Protein AF-A0A1G3VU12-F1 (afdb_monomer_lite)

Structure (mmCIF, N/CA/C/O backbone):
data_AF-A0A1G3VU12-F1
#
_entry.id   AF-A0A1G3VU12-F1
#
loop_
_atom_site.group_PDB
_atom_site.id
_atom_site.type_symbol
_atom_site.label_atom_id
_atom_site.label_alt_id
_atom_site.label_comp_id
_atom_site.label_asym_id
_atom_site.label_entity_id
_atom_site.label_seq_id
_atom_site.pdbx_PDB_ins_code
_atom_site.Cartn_x
_atom_site.Cartn_y
_atom_site.Cartn_z
_atom_site.occupancy
_atom_site.B_iso_or_equiv
_atom_site.auth_seq_id
_atom_site.auth_comp_id
_atom_site.auth_asym_id
_atom_site.auth_atom_id
_atom_site.pdbx_PDB_model_num
ATOM 1 N N . MET A 1 1 ? 16.608 9.296 -14.568 1.00 70.75 1 MET A N 1
ATOM 2 C CA . MET A 1 1 ? 17.482 10.291 -13.902 1.00 70.75 1 MET A CA 1
ATOM 3 C C . MET A 1 1 ? 18.873 9.698 -13.784 1.00 70.75 1 MET A C 1
ATOM 5 O O . MET A 1 1 ? 18.989 8.588 -13.280 1.00 70.75 1 MET A O 1
ATOM 9 N N . ASN A 1 2 ? 19.909 10.416 -14.211 1.00 80.44 2 ASN A N 1
ATOM 10 C CA . ASN A 1 2 ? 21.287 10.059 -13.892 1.00 80.44 2 ASN A CA 1
ATOM 11 C C . ASN A 1 2 ? 21.710 10.843 -12.641 1.00 80.44 2 ASN A C 1
ATOM 13 O O . ASN A 1 2 ? 21.986 12.039 -12.702 1.00 80.44 2 ASN A O 1
ATOM 17 N N . TYR A 1 3 ? 21.734 10.180 -11.481 1.00 82.00 3 TYR A N 1
ATOM 18 C CA . TYR A 1 3 ? 22.048 10.842 -10.209 1.00 82.00 3 TYR A CA 1
ATOM 19 C C . TYR A 1 3 ? 23.522 11.266 -10.088 1.00 82.00 3 TYR A C 1
ATOM 21 O O . TYR A 1 3 ? 23.843 12.104 -9.241 1.00 82.00 3 TYR A O 1
ATOM 29 N N . LYS A 1 4 ? 24.419 10.691 -10.904 1.00 85.31 4 LYS A N 1
ATOM 30 C CA . LYS A 1 4 ? 25.845 11.046 -10.927 1.00 85.31 4 LYS A CA 1
ATOM 31 C C . LYS A 1 4 ? 26.055 12.364 -11.668 1.00 85.31 4 LYS A C 1
ATOM 33 O O . LYS A 1 4 ? 26.744 13.241 -11.163 1.00 85.31 4 LYS A O 1
ATOM 38 N N . GLU A 1 5 ? 25.392 12.515 -12.810 1.00 87.69 5 GLU A N 1
ATOM 39 C CA . GLU A 1 5 ? 25.466 13.709 -13.667 1.00 87.69 5 GLU A CA 1
ATOM 40 C C . GLU A 1 5 ? 24.444 14.791 -13.297 1.00 87.69 5 GLU A C 1
ATOM 42 O O . GLU A 1 5 ? 24.525 15.910 -13.791 1.00 87.69 5 GLU A O 1
ATOM 47 N N . ARG A 1 6 ? 23.487 14.477 -12.412 1.00 82.69 6 ARG A N 1
ATOM 48 C CA . ARG A 1 6 ? 22.369 15.358 -12.021 1.00 82.69 6 ARG A CA 1
ATOM 49 C C . ARG A 1 6 ? 21.501 15.796 -13.207 1.00 82.69 6 ARG A C 1
ATOM 51 O O . ARG A 1 6 ? 20.940 16.887 -13.203 1.00 82.69 6 ARG A O 1
ATOM 58 N N . THR A 1 7 ? 21.353 14.918 -14.191 1.00 85.38 7 THR A N 1
ATOM 59 C CA . THR A 1 7 ? 20.536 15.128 -15.389 1.00 85.38 7 THR A CA 1
ATOM 60 C C . THR A 1 7 ? 19.274 14.264 -15.352 1.00 85.38 7 THR A C 1
ATOM 62 O O . THR A 1 7 ? 19.233 13.166 -14.775 1.00 85.38 7 THR A O 1
ATOM 65 N N . PHE A 1 8 ? 18.206 14.756 -15.973 1.00 82.06 8 PHE A N 1
ATOM 66 C CA . PHE A 1 8 ? 16.976 14.002 -16.192 1.00 82.06 8 PHE A CA 1
ATOM 67 C C . PHE A 1 8 ? 16.534 14.153 -17.649 1.00 82.06 8 PHE A C 1
ATOM 69 O O . PHE A 1 8 ? 16.820 15.161 -18.286 1.00 82.06 8 PHE A O 1
ATOM 76 N N . VAL A 1 9 ? 15.883 13.112 -18.165 1.00 79.50 9 VAL A N 1
ATOM 77 C CA . VAL A 1 9 ? 15.464 13.013 -19.574 1.00 79.50 9 VAL A CA 1
ATOM 78 C C . VAL A 1 9 ? 13.957 13.246 -19.720 1.00 79.50 9 VAL A C 1
ATOM 80 O O . VAL A 1 9 ? 13.499 13.712 -20.753 1.00 79.50 9 VAL A O 1
ATOM 83 N N . GLU A 1 10 ? 13.188 12.984 -18.662 1.00 81.75 10 GLU A N 1
ATOM 84 C CA . GLU A 1 10 ? 11.730 13.070 -18.656 1.00 81.75 10 GLU A CA 1
ATOM 85 C C . GLU A 1 10 ? 11.256 13.824 -17.405 1.00 81.75 10 GLU A C 1
ATOM 87 O O . GLU A 1 10 ? 11.804 13.637 -16.312 1.00 81.75 10 GLU A O 1
ATOM 92 N N . PHE A 1 11 ? 10.260 14.698 -17.573 1.00 81.44 11 PHE A N 1
ATOM 93 C CA . PHE A 1 11 ? 9.588 15.385 -16.470 1.00 81.44 11 PHE A CA 1
ATOM 94 C C . PHE A 1 11 ? 8.475 14.503 -15.886 1.00 81.44 11 PHE A C 1
ATOM 96 O O . PHE A 1 11 ? 7.806 13.775 -16.612 1.00 81.44 11 PHE A O 1
ATOM 103 N N . ASN A 1 12 ? 8.208 14.650 -14.584 1.00 84.69 12 ASN A N 1
ATOM 104 C CA . ASN A 1 12 ? 7.188 13.889 -13.846 1.00 84.69 12 ASN A CA 1
ATOM 105 C C . ASN A 1 12 ? 7.440 12.365 -13.843 1.00 84.69 12 ASN A C 1
ATOM 107 O O . ASN A 1 12 ? 8.581 11.908 -13.889 1.00 84.69 12 ASN A O 1
ATOM 111 N N . ILE A 1 13 ? 6.368 11.580 -13.689 1.00 88.19 13 ILE A N 1
ATOM 112 C CA . ILE A 1 13 ? 6.382 10.120 -13.802 1.00 88.19 13 ILE A CA 1
ATOM 113 C C . ILE A 1 13 ? 5.920 9.774 -15.212 1.00 88.19 13 ILE A C 1
ATOM 115 O O . ILE A 1 13 ? 4.717 9.704 -15.460 1.00 88.19 13 ILE A O 1
ATOM 119 N N . GLY A 1 14 ? 6.861 9.613 -16.134 1.00 89.38 14 GLY A N 1
ATOM 120 C CA . GLY A 1 14 ? 6.542 9.174 -17.484 1.00 89.38 14 GLY A CA 1
ATOM 121 C C . GLY A 1 14 ? 6.944 7.727 -17.757 1.00 89.38 14 GLY A C 1
ATOM 122 O O . GLY A 1 14 ? 7.201 6.947 -16.833 1.00 89.38 14 GLY A O 1
ATOM 123 N N . CYS A 1 15 ? 6.899 7.336 -19.028 1.00 90.75 15 CYS A N 1
ATOM 124 C CA . CYS A 1 15 ? 6.903 5.930 -19.435 1.00 90.75 15 CYS A CA 1
ATOM 125 C C . CYS A 1 15 ? 8.170 5.214 -18.960 1.00 90.75 15 CYS A C 1
ATOM 127 O O . CYS A 1 15 ? 8.115 4.126 -18.380 1.00 90.75 15 CYS A O 1
ATOM 129 N N . GLU A 1 16 ? 9.317 5.857 -19.163 1.00 91.56 16 GLU A N 1
ATOM 130 C CA . GLU A 1 16 ? 10.627 5.271 -18.896 1.00 91.56 16 GLU A CA 1
ATOM 131 C C . GLU A 1 16 ? 10.937 5.194 -17.405 1.00 91.56 16 GLU A C 1
ATOM 133 O O . GLU A 1 16 ? 11.837 4.452 -17.006 1.00 91.56 16 GLU A O 1
ATOM 138 N N . ALA A 1 17 ? 10.164 5.884 -16.557 1.00 90.00 17 ALA A N 1
ATOM 139 C CA . ALA A 1 17 ? 10.235 5.648 -15.130 1.00 90.00 17 ALA A CA 1
ATOM 140 C C . ALA A 1 17 ? 9.970 4.159 -14.879 1.00 90.00 17 ALA A C 1
ATOM 142 O O . ALA A 1 17 ? 10.838 3.477 -14.339 1.00 90.00 17 ALA A O 1
ATOM 143 N N . CYS A 1 18 ? 8.813 3.628 -15.277 1.00 92.12 18 CYS A N 1
ATOM 144 C CA . CYS A 1 18 ? 8.385 2.255 -14.960 1.00 92.12 18 CYS A CA 1
ATOM 145 C C . CYS A 1 18 ? 8.815 1.202 -15.992 1.00 92.12 18 CYS A C 1
ATOM 147 O O . CYS A 1 18 ? 8.880 0.023 -15.648 1.00 92.12 18 CYS A O 1
ATOM 149 N N . HIS A 1 19 ? 9.090 1.623 -17.229 1.00 93.19 19 HIS A N 1
ATOM 150 C CA . HIS A 1 19 ? 9.445 0.752 -18.357 1.00 93.19 19 HIS A CA 1
ATOM 151 C C . HIS A 1 19 ? 10.915 0.866 -18.788 1.00 93.19 19 HIS A C 1
ATOM 153 O O . HIS A 1 19 ? 11.352 0.148 -19.685 1.00 93.19 19 HIS A O 1
ATOM 159 N N . GLY A 1 20 ? 11.692 1.737 -18.138 1.00 90.50 20 GLY A N 1
ATOM 160 C CA . GLY A 1 20 ? 13.115 1.913 -18.405 1.00 90.50 20 GLY A CA 1
ATOM 161 C C . GLY A 1 20 ? 13.390 2.616 -19.736 1.00 90.50 20 GLY A C 1
ATOM 162 O O . GLY A 1 20 ? 12.454 2.964 -20.463 1.00 90.50 20 GLY A O 1
ATOM 163 N N . PRO A 1 21 ? 14.676 2.830 -20.069 1.00 90.75 21 PRO A N 1
ATOM 164 C CA . PRO A 1 21 ? 15.067 3.446 -21.331 1.00 90.75 21 PRO A CA 1
ATOM 165 C C . PRO A 1 21 ? 14.472 2.690 -22.522 1.00 90.75 21 PRO A C 1
ATOM 167 O O . PRO A 1 21 ? 14.667 1.485 -22.674 1.00 90.75 21 PRO A O 1
ATOM 170 N N . SER A 1 22 ? 13.745 3.409 -23.368 1.00 91.62 22 SER A N 1
ATOM 171 C CA . SER A 1 22 ? 12.894 2.854 -24.420 1.00 91.62 22 SER A CA 1
ATOM 172 C C . SER A 1 22 ? 13.271 3.365 -25.815 1.00 91.62 22 SER A C 1
ATOM 174 O O . SER A 1 22 ? 12.509 3.184 -26.762 1.00 91.62 22 SER A O 1
ATOM 176 N N . ALA A 1 23 ? 14.457 3.959 -25.990 1.00 93.06 23 ALA A N 1
ATOM 177 C CA . ALA A 1 23 ? 14.915 4.495 -27.277 1.00 93.06 23 ALA A CA 1
ATOM 178 C C . ALA A 1 23 ? 14.942 3.438 -28.400 1.00 93.06 23 ALA A C 1
ATOM 180 O O . ALA A 1 23 ? 14.483 3.696 -29.514 1.00 93.06 23 ALA A O 1
ATOM 181 N N . ASP A 1 24 ? 15.428 2.228 -28.114 1.00 94.31 24 ASP A N 1
ATOM 182 C CA . ASP A 1 24 ? 15.459 1.138 -29.100 1.00 94.31 24 ASP A CA 1
ATOM 183 C C . ASP A 1 24 ? 14.066 0.557 -29.357 1.00 94.31 24 ASP A C 1
ATOM 185 O O . ASP A 1 24 ? 13.722 0.222 -30.494 1.00 94.31 24 ASP A O 1
ATOM 189 N N . HIS A 1 25 ? 13.228 0.513 -28.316 1.00 94.94 25 HIS A N 1
ATOM 190 C CA . HIS A 1 25 ? 11.814 0.185 -28.454 1.00 94.94 25 HIS A CA 1
ATOM 191 C C . HIS A 1 25 ? 11.104 1.180 -29.382 1.00 94.94 25 HIS A C 1
ATOM 193 O O . HIS A 1 25 ? 10.417 0.753 -30.305 1.00 94.94 25 HIS A O 1
ATOM 199 N N . ALA A 1 26 ? 11.330 2.485 -29.218 1.00 93.62 26 ALA A N 1
ATOM 200 C CA . ALA A 1 26 ? 10.737 3.521 -30.061 1.00 93.62 26 ALA A CA 1
ATOM 201 C C . ALA A 1 26 ? 11.160 3.393 -31.538 1.00 93.62 26 ALA A C 1
ATOM 203 O O . ALA A 1 26 ? 10.334 3.564 -32.433 1.00 93.62 26 ALA A O 1
ATOM 204 N N . LYS A 1 27 ? 12.421 3.024 -31.808 1.00 96.88 27 LYS A N 1
ATOM 205 C CA . LYS A 1 27 ? 12.928 2.789 -33.175 1.00 96.88 27 LYS A CA 1
ATOM 206 C C . LYS A 1 27 ? 12.390 1.506 -33.810 1.00 96.88 27 LYS A C 1
ATOM 208 O O . LYS A 1 27 ? 12.348 1.393 -35.033 1.00 96.88 27 LYS A O 1
ATOM 213 N N . SER A 1 28 ? 12.065 0.486 -33.016 1.00 95.94 28 SER A N 1
ATOM 214 C CA . SER A 1 28 ? 11.708 -0.846 -33.524 1.00 95.94 28 SER A CA 1
ATOM 215 C C . SER A 1 28 ? 10.714 -1.585 -32.613 1.00 95.94 28 SER A C 1
ATOM 217 O O . SER A 1 28 ? 11.008 -2.688 -32.145 1.00 95.94 28 SER A O 1
ATOM 219 N N . PRO A 1 29 ? 9.485 -1.069 -32.428 1.00 93.88 29 PRO A N 1
ATOM 220 C CA . PRO A 1 29 ? 8.556 -1.543 -31.389 1.00 93.88 29 PRO A CA 1
ATOM 221 C C . PRO A 1 29 ? 8.040 -2.971 -31.615 1.00 93.88 29 PRO A C 1
ATOM 223 O O . PRO A 1 29 ? 7.614 -3.661 -30.685 1.00 93.88 29 PRO A O 1
ATOM 226 N N . LYS A 1 30 ? 8.088 -3.454 -32.863 1.00 95.62 30 LYS A N 1
ATOM 227 C CA . LYS A 1 30 ? 7.747 -4.844 -33.194 1.00 95.62 30 LYS A CA 1
ATOM 228 C C . LYS A 1 30 ? 8.839 -5.831 -32.764 1.00 95.62 30 LYS A C 1
ATOM 230 O O . LYS A 1 30 ? 8.499 -6.955 -32.406 1.00 95.62 30 LYS A O 1
ATOM 235 N N . LYS A 1 31 ? 10.113 -5.414 -32.794 1.00 95.62 31 LYS A N 1
ATOM 236 C CA . LYS A 1 31 ? 11.290 -6.264 -32.533 1.00 95.62 31 LYS A CA 1
ATOM 237 C C . LYS A 1 31 ? 11.795 -6.143 -31.096 1.00 95.62 31 LYS A C 1
ATOM 239 O O . LYS A 1 31 ? 12.137 -7.148 -30.489 1.00 95.62 31 LYS A O 1
ATOM 244 N N . VAL A 1 32 ? 11.812 -4.928 -30.555 1.00 95.38 32 VAL A N 1
ATOM 245 C CA . VAL A 1 32 ? 12.258 -4.632 -29.191 1.00 95.38 32 VAL A CA 1
ATOM 246 C C . VAL A 1 32 ? 11.020 -4.374 -28.346 1.00 95.38 32 VAL A C 1
ATOM 248 O O . VAL A 1 32 ? 10.246 -3.465 -28.640 1.00 95.38 32 VAL A O 1
ATOM 251 N N . LYS A 1 33 ? 10.794 -5.194 -27.320 1.00 92.38 33 LYS A N 1
ATOM 252 C CA . LYS A 1 33 ? 9.682 -5.008 -26.381 1.00 92.38 33 LYS A CA 1
ATOM 253 C C . LYS A 1 33 ? 10.097 -4.049 -25.270 1.00 92.38 33 LYS A C 1
ATOM 255 O O . LYS A 1 33 ? 11.238 -4.089 -24.824 1.00 92.38 33 LYS A O 1
ATOM 260 N N . ALA A 1 34 ? 9.161 -3.216 -24.826 1.00 90.25 34 ALA A N 1
ATOM 261 C CA . ALA A 1 34 ? 9.348 -2.424 -23.619 1.00 90.25 34 ALA A CA 1
ATOM 262 C C . ALA A 1 34 ? 9.482 -3.346 -22.397 1.00 90.25 34 ALA A C 1
ATOM 264 O O . ALA A 1 34 ? 8.886 -4.429 -22.359 1.00 90.25 34 ALA A O 1
ATOM 265 N N . VAL A 1 35 ? 10.241 -2.913 -21.392 1.00 94.00 35 VAL A N 1
ATOM 266 C CA . VAL A 1 35 ? 10.352 -3.647 -20.128 1.00 94.00 35 VAL A CA 1
ATOM 267 C C . VAL A 1 35 ? 9.006 -3.594 -19.421 1.00 94.00 35 VAL A C 1
ATOM 269 O O . VAL A 1 35 ? 8.410 -2.530 -19.304 1.00 94.00 35 VAL A O 1
ATOM 272 N N . ILE A 1 36 ? 8.513 -4.727 -18.930 1.00 93.38 36 ILE A N 1
ATOM 273 C CA . ILE A 1 36 ? 7.312 -4.773 -18.094 1.00 93.38 36 ILE A CA 1
ATOM 274 C C . ILE A 1 36 ? 7.720 -5.343 -16.744 1.00 93.38 36 ILE A C 1
ATOM 276 O O . ILE A 1 36 ? 7.909 -6.551 -16.627 1.00 93.38 36 ILE A O 1
ATOM 280 N N . ASP A 1 37 ? 7.838 -4.469 -15.745 1.00 93.81 37 ASP A N 1
ATOM 281 C CA . ASP A 1 37 ? 8.133 -4.849 -14.366 1.00 93.81 37 ASP A CA 1
ATOM 282 C C . ASP A 1 37 ? 6.869 -4.765 -13.507 1.00 93.81 37 ASP A C 1
ATOM 284 O O . ASP A 1 37 ? 6.390 -3.679 -13.163 1.00 93.81 37 ASP A O 1
ATOM 288 N N . LYS A 1 38 ? 6.314 -5.941 -13.199 1.00 91.56 38 LYS A N 1
ATOM 289 C CA . LYS A 1 38 ? 5.105 -6.102 -12.379 1.00 91.56 38 LYS A CA 1
ATOM 290 C C . LYS A 1 38 ? 5.411 -6.245 -10.889 1.00 91.56 38 LYS A C 1
ATOM 292 O O . LYS A 1 38 ? 4.461 -6.350 -10.110 1.00 91.56 38 LYS A O 1
ATOM 297 N N . ASN A 1 39 ? 6.686 -6.274 -10.495 1.00 93.06 39 ASN A N 1
ATOM 298 C CA . ASN A 1 39 ? 7.070 -6.429 -9.099 1.00 93.06 39 ASN A CA 1
ATOM 299 C C . ASN A 1 39 ? 6.587 -5.224 -8.289 1.00 93.06 39 ASN A C 1
ATOM 301 O O . ASN A 1 39 ? 6.604 -4.081 -8.753 1.00 93.06 39 ASN A O 1
ATOM 305 N N . THR A 1 40 ? 6.186 -5.473 -7.045 1.00 94.88 40 THR A N 1
ATOM 306 C CA . THR A 1 40 ? 5.753 -4.416 -6.118 1.00 94.88 40 THR A CA 1
ATOM 307 C C . THR A 1 40 ? 6.857 -3.385 -5.879 1.00 94.88 40 THR A C 1
ATOM 309 O O . THR A 1 40 ? 6.555 -2.206 -5.701 1.00 94.88 40 THR A O 1
ATOM 312 N N . GLU A 1 41 ? 8.128 -3.794 -5.958 1.00 94.38 41 GLU A N 1
ATOM 313 C CA . GLU A 1 41 ? 9.298 -2.916 -5.838 1.00 94.38 41 GLU A CA 1
ATOM 314 C C . GLU A 1 41 ? 9.358 -1.820 -6.920 1.00 94.38 41 GLU A C 1
ATOM 316 O O . GLU A 1 41 ? 9.786 -0.701 -6.622 1.00 94.38 41 GLU A O 1
ATOM 321 N N . ASN A 1 42 ? 8.839 -2.060 -8.133 1.00 94.81 42 ASN A N 1
ATOM 322 C CA . ASN A 1 42 ? 8.794 -1.043 -9.192 1.00 94.81 42 ASN A CA 1
ATOM 323 C C . ASN A 1 42 ? 7.929 0.164 -8.791 1.00 94.81 42 ASN A C 1
ATOM 325 O O . ASN A 1 42 ? 8.297 1.322 -9.005 1.00 94.81 42 ASN A O 1
ATOM 329 N N . CYS A 1 43 ? 6.790 -0.099 -8.148 1.00 94.69 43 CYS A N 1
ATOM 330 C CA . CYS A 1 43 ? 5.956 0.939 -7.544 1.00 94.69 43 CYS A CA 1
ATOM 331 C C . CYS A 1 43 ? 6.594 1.451 -6.246 1.00 94.69 43 CYS A C 1
ATOM 333 O O . CYS A 1 43 ? 6.607 2.654 -5.962 1.00 94.69 43 CYS A O 1
ATOM 335 N N . GLY A 1 44 ? 7.148 0.522 -5.466 1.00 93.62 44 GLY A N 1
ATOM 336 C CA . GLY A 1 44 ? 7.719 0.754 -4.151 1.00 93.62 44 GLY A CA 1
ATOM 337 C C . GLY A 1 44 ? 8.867 1.739 -4.154 1.00 93.62 44 GLY A C 1
ATOM 338 O O . GLY A 1 44 ? 8.958 2.529 -3.226 1.00 93.62 44 GLY A O 1
ATOM 339 N N . ARG A 1 45 ? 9.675 1.812 -5.213 1.00 91.81 45 ARG A N 1
ATOM 340 C CA . ARG A 1 45 ? 10.777 2.781 -5.261 1.00 91.81 45 ARG A CA 1
ATOM 341 C C . ARG A 1 45 ? 10.322 4.245 -5.196 1.00 91.81 45 ARG A C 1
ATOM 343 O O . ARG A 1 45 ? 11.098 5.109 -4.812 1.00 91.81 45 ARG A O 1
ATOM 350 N N . CYS A 1 46 ? 9.067 4.530 -5.538 1.00 92.00 46 CYS A N 1
ATOM 351 C CA . CYS A 1 46 ? 8.474 5.854 -5.369 1.00 92.00 46 CYS A CA 1
ATOM 352 C C . CYS A 1 46 ? 7.480 5.878 -4.206 1.00 92.00 46 CYS A C 1
ATOM 354 O O . CYS A 1 46 ? 7.480 6.831 -3.434 1.00 92.00 46 CYS A O 1
ATOM 356 N N . HIS A 1 47 ? 6.670 4.831 -4.028 1.00 92.81 47 HIS A N 1
ATOM 357 C CA . HIS A 1 47 ? 5.676 4.710 -2.953 1.00 92.81 47 HIS A CA 1
ATOM 358 C C . HIS A 1 47 ? 6.285 4.268 -1.610 1.00 92.81 47 HIS A C 1
ATOM 360 O O . HIS A 1 47 ? 5.725 3.441 -0.883 1.00 92.81 47 HIS A O 1
ATOM 366 N N . ILE A 1 48 ? 7.435 4.854 -1.279 1.00 90.44 48 ILE A N 1
ATOM 367 C CA . ILE A 1 48 ? 8.208 4.605 -0.068 1.00 90.44 48 ILE A CA 1
ATOM 368 C C . ILE A 1 48 ? 8.748 5.911 0.524 1.00 90.44 48 ILE A C 1
ATOM 370 O O . ILE A 1 48 ? 9.027 6.903 -0.163 1.00 90.44 48 ILE A O 1
ATOM 374 N N . ARG A 1 49 ? 8.944 5.883 1.840 1.00 89.25 49 ARG A N 1
ATOM 375 C CA . ARG A 1 49 ? 9.812 6.810 2.557 1.00 89.25 49 ARG A CA 1
ATOM 376 C C . ARG A 1 49 ? 11.014 6.024 3.049 1.00 89.25 49 ARG A C 1
ATOM 378 O O . ARG A 1 49 ? 10.894 5.226 3.974 1.00 89.25 49 ARG A O 1
ATOM 385 N N . ALA A 1 50 ? 12.149 6.196 2.386 1.00 88.06 50 ALA A N 1
ATOM 386 C CA . ALA A 1 50 ? 13.382 5.491 2.697 1.00 88.06 50 ALA A CA 1
ATOM 387 C C . ALA A 1 50 ? 14.598 6.323 2.314 1.00 88.06 50 ALA A C 1
ATOM 389 O O . ALA A 1 50 ? 14.540 7.152 1.412 1.00 88.06 50 ALA A O 1
ATOM 390 N N . ARG A 1 51 ? 15.703 6.082 3.003 1.00 89.94 51 ARG A N 1
ATOM 391 C CA . ARG A 1 51 ? 17.018 6.613 2.701 1.00 89.94 51 ARG A CA 1
ATOM 392 C C . ARG A 1 51 ? 17.887 5.496 2.152 1.00 89.94 51 ARG A C 1
ATOM 394 O O . ARG A 1 51 ? 17.809 4.366 2.613 1.00 89.94 51 ARG A O 1
ATOM 401 N N . MET A 1 52 ? 18.704 5.807 1.161 1.00 90.94 52 MET A N 1
ATOM 402 C CA . MET A 1 52 ? 19.721 4.875 0.683 1.00 90.94 52 MET A CA 1
ATOM 403 C C . MET A 1 52 ? 20.764 4.592 1.779 1.00 90.94 52 MET A C 1
ATOM 405 O O . MET A 1 52 ? 21.015 5.438 2.637 1.00 90.94 52 MET A O 1
ATOM 409 N N . LYS A 1 53 ? 21.391 3.416 1.737 1.00 89.44 53 LYS A N 1
ATOM 410 C CA . LYS A 1 53 ? 22.515 3.035 2.610 1.00 89.44 53 LYS A CA 1
ATOM 411 C C . LYS A 1 53 ? 23.871 3.443 2.018 1.00 89.44 53 LYS A C 1
ATOM 413 O O . LYS A 1 53 ? 23.983 3.722 0.822 1.00 89.44 53 LYS A O 1
ATOM 418 N N . GLY A 1 54 ? 24.909 3.443 2.859 1.00 90.12 54 GLY A N 1
ATOM 419 C CA . GLY A 1 54 ? 26.308 3.637 2.451 1.00 90.12 54 GLY A CA 1
ATOM 420 C C . GLY A 1 54 ? 26.575 4.981 1.763 1.00 90.12 54 GLY A C 1
ATOM 421 O O . GLY A 1 54 ? 26.018 6.013 2.150 1.00 90.12 54 GLY A O 1
ATOM 422 N N . ASP A 1 55 ? 27.388 4.959 0.705 1.00 91.19 55 ASP A N 1
ATOM 423 C CA . ASP A 1 55 ? 27.809 6.149 -0.060 1.00 91.19 55 ASP A CA 1
ATOM 424 C C . ASP A 1 55 ? 26.650 6.902 -0.734 1.00 91.19 55 ASP A C 1
ATOM 426 O O . ASP A 1 55 ? 26.774 8.062 -1.142 1.00 91.19 55 ASP A O 1
ATOM 430 N N . LEU A 1 56 ? 25.491 6.251 -0.854 1.00 90.75 56 LEU A N 1
ATOM 431 C CA . LEU A 1 56 ? 24.283 6.835 -1.427 1.00 90.75 56 LEU A CA 1
ATOM 432 C C . LEU A 1 56 ? 23.362 7.454 -0.370 1.00 90.75 56 LEU A C 1
ATOM 434 O O . LEU A 1 56 ? 22.347 8.038 -0.739 1.00 90.75 56 LEU A O 1
ATOM 438 N N . SER A 1 57 ? 23.726 7.437 0.914 1.00 90.62 57 SER A N 1
ATOM 439 C CA . SER A 1 57 ? 22.904 7.934 2.032 1.00 90.62 57 SER A CA 1
ATOM 440 C C . SER A 1 57 ? 22.460 9.393 1.950 1.00 90.62 57 SER A C 1
ATOM 442 O O . SER A 1 57 ? 21.547 9.805 2.661 1.00 90.62 57 SER A O 1
ATOM 444 N N . LYS A 1 58 ? 23.009 10.203 1.046 1.00 88.94 58 LYS A N 1
ATOM 445 C CA . LYS A 1 58 ? 22.462 11.534 0.739 1.00 88.94 58 LYS A CA 1
ATOM 446 C C . LYS A 1 58 ? 21.074 11.498 0.081 1.00 88.94 58 LYS A C 1
ATOM 448 O O . LYS A 1 58 ? 20.340 12.477 0.191 1.00 88.94 58 LYS A O 1
ATOM 453 N N . PHE A 1 59 ? 20.694 10.393 -0.562 1.00 89.81 59 PHE A N 1
ATOM 454 C CA . PHE A 1 59 ? 19.415 10.249 -1.258 1.00 89.81 59 PHE A CA 1
ATOM 455 C C . PHE A 1 59 ? 18.328 9.683 -0.332 1.00 89.81 59 PHE A C 1
ATOM 457 O O . PHE A 1 59 ? 18.479 8.615 0.259 1.00 89.81 59 PHE A O 1
ATOM 464 N N . ASN A 1 60 ? 17.206 10.399 -0.231 1.00 87.75 60 ASN A N 1
ATOM 465 C CA . ASN A 1 60 ? 15.983 9.989 0.478 1.00 87.75 60 ASN A CA 1
ATOM 466 C C . ASN A 1 60 ? 14.941 9.348 -0.462 1.00 87.75 60 ASN A C 1
ATOM 468 O O . ASN A 1 60 ? 13.733 9.403 -0.213 1.00 87.75 60 ASN A O 1
ATOM 472 N N . TYR A 1 61 ? 15.425 8.792 -1.567 1.00 86.31 61 TYR A N 1
ATOM 473 C CA . TYR A 1 61 ? 14.689 7.972 -2.512 1.00 86.31 61 TYR A CA 1
ATOM 474 C C . TYR A 1 61 ? 15.671 7.001 -3.186 1.00 86.31 61 TYR A C 1
ATOM 476 O O . TYR A 1 61 ? 16.871 7.288 -3.252 1.00 86.31 61 TYR A O 1
ATOM 484 N N . PRO A 1 62 ? 15.191 5.858 -3.690 1.00 89.00 62 PRO A N 1
ATOM 485 C CA . PRO A 1 62 ? 16.011 4.890 -4.403 1.00 89.00 62 PRO A CA 1
ATOM 486 C C . PRO A 1 62 ? 16.476 5.456 -5.746 1.00 89.00 62 PRO A C 1
ATOM 488 O O . PRO A 1 62 ? 15.672 5.961 -6.529 1.00 89.00 62 PRO A O 1
ATOM 491 N N . VAL A 1 63 ? 17.777 5.358 -6.019 1.00 88.75 63 VAL A N 1
ATOM 492 C CA . VAL A 1 63 ? 18.402 5.890 -7.250 1.00 88.75 63 VAL A CA 1
ATOM 493 C C . VAL A 1 63 ? 19.006 4.814 -8.149 1.00 88.75 63 VAL A C 1
ATOM 495 O O . VAL A 1 63 ? 19.452 5.117 -9.251 1.00 88.75 63 VAL A O 1
ATOM 498 N N . ASN A 1 64 ? 19.029 3.569 -7.682 1.00 87.00 64 ASN A N 1
ATOM 499 C CA . ASN A 1 64 ? 19.698 2.435 -8.317 1.00 87.00 64 ASN A CA 1
ATOM 500 C C . ASN A 1 64 ? 18.801 1.188 -8.396 1.00 87.00 64 ASN A C 1
ATOM 502 O O . ASN A 1 64 ? 19.317 0.081 -8.502 1.00 87.00 64 ASN A O 1
ATOM 506 N N . TYR A 1 65 ? 17.476 1.348 -8.301 1.00 89.69 65 TYR A N 1
ATOM 507 C CA . TYR A 1 65 ? 16.566 0.229 -8.538 1.00 89.69 65 TYR A CA 1
ATOM 508 C C . TYR A 1 65 ? 16.637 -0.188 -10.009 1.00 89.69 65 TYR A C 1
ATOM 510 O O . TYR A 1 65 ? 16.500 0.650 -10.904 1.00 89.69 65 TYR A O 1
ATOM 518 N N . GLU A 1 66 ? 16.817 -1.481 -10.242 1.00 89.06 66 GLU A N 1
ATOM 519 C CA . GLU A 1 66 ? 16.860 -2.073 -11.571 1.00 89.06 66 GLU A CA 1
ATOM 520 C C . GLU A 1 66 ? 15.538 -2.788 -11.853 1.00 89.06 66 GLU A C 1
ATOM 522 O O . GLU A 1 66 ? 15.093 -3.630 -11.073 1.00 89.06 66 GLU A O 1
ATOM 527 N N . LEU A 1 67 ? 14.905 -2.451 -12.979 1.00 91.12 67 LEU A N 1
ATOM 528 C CA . LEU A 1 67 ? 13.643 -3.071 -13.376 1.00 91.12 67 LEU A CA 1
ATOM 529 C C . LEU A 1 67 ? 13.814 -4.587 -13.542 1.00 91.12 67 LEU A C 1
ATOM 531 O O . LEU A 1 67 ? 14.831 -5.052 -14.058 1.00 91.12 67 LEU A O 1
ATOM 535 N N . ASN A 1 68 ? 12.792 -5.347 -13.146 1.00 90.75 68 ASN A N 1
ATOM 536 C CA . ASN A 1 68 ? 12.758 -6.814 -13.161 1.00 90.75 68 ASN A CA 1
ATOM 537 C C . ASN A 1 68 ? 13.797 -7.504 -12.261 1.00 90.75 68 ASN A C 1
ATOM 539 O O . ASN A 1 68 ? 14.044 -8.700 -12.426 1.00 90.75 68 ASN A O 1
ATOM 543 N N . LYS A 1 69 ? 14.376 -6.794 -11.285 1.00 89.38 69 LYS A N 1
ATOM 544 C CA . LYS A 1 69 ? 15.229 -7.386 -10.246 1.00 89.38 69 LYS A CA 1
ATOM 545 C C . LYS A 1 69 ? 14.553 -7.282 -8.872 1.00 89.38 69 LYS A C 1
ATOM 547 O O . LYS A 1 69 ? 14.894 -6.379 -8.106 1.00 89.38 69 LYS A O 1
ATOM 552 N N . PRO A 1 70 ? 13.591 -8.174 -8.561 1.00 84.62 70 PRO A N 1
ATOM 553 C CA . PRO A 1 70 ? 12.907 -8.161 -7.271 1.00 84.62 70 PRO A CA 1
ATOM 554 C C . PRO A 1 70 ? 13.863 -8.475 -6.115 1.00 84.62 70 PRO A C 1
ATOM 556 O O . PRO A 1 70 ? 14.996 -8.920 -6.315 1.00 84.62 70 PRO A O 1
ATOM 559 N N . ASP A 1 71 ? 13.385 -8.253 -4.892 1.00 85.50 71 ASP A N 1
ATOM 560 C CA . ASP A 1 71 ? 14.116 -8.465 -3.640 1.00 85.50 71 ASP A CA 1
ATOM 561 C C . ASP A 1 71 ? 15.427 -7.672 -3.550 1.00 85.50 71 ASP A C 1
ATOM 563 O O . ASP A 1 71 ? 16.378 -8.081 -2.865 1.00 85.50 71 ASP A O 1
ATOM 567 N N . THR A 1 72 ? 15.519 -6.542 -4.252 1.00 85.50 72 THR A N 1
ATOM 568 C CA . THR A 1 72 ? 16.709 -5.681 -4.239 1.00 85.50 72 THR A CA 1
ATOM 569 C C . THR A 1 72 ? 16.443 -4.341 -3.579 1.00 85.50 72 THR A C 1
ATOM 571 O O . THR A 1 72 ? 17.346 -3.804 -2.929 1.00 85.50 72 THR A O 1
ATOM 574 N N . LEU A 1 73 ? 15.211 -3.830 -3.658 1.00 89.31 73 LEU A N 1
ATOM 575 C CA . LEU A 1 73 ? 14.870 -2.492 -3.190 1.00 89.31 73 LEU A CA 1
ATOM 576 C C . LEU A 1 73 ? 15.205 -2.316 -1.706 1.00 89.31 73 LEU A C 1
ATOM 578 O O . LEU A 1 73 ? 15.950 -1.413 -1.335 1.00 89.31 73 LEU A O 1
ATOM 582 N N . MET A 1 74 ? 14.716 -3.212 -0.845 1.00 88.88 74 MET A N 1
ATOM 583 C CA . MET A 1 74 ? 14.899 -3.078 0.607 1.00 88.88 74 MET A CA 1
ATOM 584 C C . MET A 1 74 ? 16.327 -3.363 1.092 1.00 88.88 74 MET A C 1
ATOM 586 O O . MET A 1 74 ? 16.695 -2.930 2.184 1.00 88.88 74 MET A O 1
ATOM 590 N N . LYS A 1 75 ? 17.165 -4.041 0.296 1.00 89.25 75 LYS A N 1
ATOM 591 C CA . LYS A 1 75 ? 18.567 -4.317 0.662 1.00 89.25 75 LYS A CA 1
ATOM 592 C C . LYS A 1 75 ? 19.396 -3.032 0.710 1.00 89.25 75 LYS A C 1
ATOM 594 O O . LYS A 1 75 ? 20.193 -2.849 1.628 1.00 89.25 75 LYS A O 1
ATOM 599 N N . GLY A 1 76 ? 19.170 -2.131 -0.248 1.00 86.38 76 GLY A N 1
ATOM 600 C CA . GLY A 1 76 ? 19.890 -0.859 -0.378 1.00 86.38 76 GLY A CA 1
ATOM 601 C C . GLY A 1 76 ? 19.292 0.305 0.413 1.00 86.38 76 GLY A C 1
ATOM 602 O O . GLY A 1 76 ? 19.818 1.416 0.334 1.00 86.38 76 GLY A O 1
ATOM 603 N N . LEU A 1 77 ? 18.206 0.070 1.153 1.00 88.69 77 LEU A N 1
ATOM 604 C CA . LEU A 1 77 ? 17.419 1.109 1.804 1.00 88.69 77 LEU A CA 1
ATOM 605 C C . LEU A 1 77 ? 17.331 0.909 3.315 1.00 88.69 77 LEU A C 1
ATOM 607 O O . LEU A 1 77 ? 17.152 -0.202 3.813 1.00 88.69 77 LEU A O 1
ATOM 611 N N . ASP A 1 78 ? 17.388 2.021 4.031 1.00 86.81 78 ASP A N 1
ATOM 612 C CA . ASP A 1 78 ? 16.846 2.176 5.370 1.00 86.81 78 ASP A CA 1
ATOM 613 C C . ASP A 1 78 ? 15.505 2.898 5.240 1.00 86.81 78 ASP A C 1
ATOM 615 O O . ASP A 1 78 ? 15.488 4.059 4.826 1.00 86.81 78 ASP A O 1
ATOM 619 N N . PRO A 1 79 ? 14.362 2.266 5.558 1.00 80.62 79 PRO A N 1
ATOM 620 C CA . PRO A 1 79 ? 13.100 2.986 5.706 1.00 80.62 79 PRO A CA 1
ATOM 621 C C . PRO A 1 79 ? 13.334 4.241 6.546 1.00 80.62 79 PRO A C 1
ATOM 623 O O . PRO A 1 79 ? 13.985 4.149 7.587 1.00 80.62 79 PRO A O 1
ATOM 626 N N . GLU A 1 80 ? 12.874 5.405 6.064 1.00 70.19 80 GLU A N 1
ATOM 627 C CA . GLU A 1 80 ? 13.092 6.695 6.728 1.00 70.19 80 GLU A CA 1
ATOM 628 C C . GLU A 1 80 ? 12.676 6.498 8.175 1.00 70.19 80 GLU A C 1
ATOM 630 O O . GLU A 1 80 ? 11.588 5.946 8.380 1.00 70.19 80 GLU A O 1
ATOM 635 N N . PRO A 1 81 ? 13.569 6.804 9.133 1.00 56.41 81 PRO A N 1
ATOM 636 C CA . PRO A 1 81 ? 13.819 5.889 10.225 1.00 56.41 81 PRO A CA 1
ATOM 637 C C . PRO A 1 81 ? 12.508 5.439 10.854 1.00 56.41 81 PRO A C 1
ATOM 639 O O . PRO A 1 81 ? 11.648 6.266 11.154 1.00 56.41 81 PRO A O 1
ATOM 642 N N . TYR A 1 82 ? 12.364 4.143 11.126 1.00 52.38 82 TYR A N 1
ATOM 643 C CA . TYR A 1 82 ? 11.357 3.681 12.088 1.00 52.38 82 TYR A CA 1
ATOM 644 C C . TYR A 1 82 ? 11.411 4.513 13.394 1.00 52.38 82 TYR A C 1
ATOM 646 O O . TYR A 1 82 ? 10.404 4.669 14.078 1.00 52.38 82 TYR A O 1
ATOM 654 N N . THR A 1 83 ? 12.575 5.113 13.688 1.00 44.00 83 THR A N 1
ATOM 655 C CA . THR A 1 83 ? 12.854 6.038 14.795 1.00 44.00 83 THR A CA 1
ATOM 656 C C . THR A 1 83 ? 12.530 7.518 14.529 1.00 44.00 83 THR A C 1
ATOM 658 O O . THR A 1 83 ? 12.584 8.323 15.457 1.00 44.00 83 THR A O 1
ATOM 661 N N . ALA A 1 84 ? 12.168 7.920 13.306 1.00 60.19 84 ALA A N 1
ATOM 662 C CA . ALA A 1 84 ? 11.671 9.259 13.029 1.00 60.19 84 ALA A CA 1
ATOM 663 C C . ALA A 1 84 ? 10.260 9.340 13.609 1.00 60.19 84 ALA A C 1
ATOM 665 O O . ALA A 1 84 ? 9.315 8.760 13.063 1.00 60.19 84 ALA A O 1
ATOM 666 N N . ALA A 1 85 ? 10.139 10.033 14.743 1.00 60.44 85 ALA A N 1
ATOM 667 C CA . ALA A 1 85 ? 8.883 10.186 15.460 1.00 60.44 85 ALA A CA 1
ATOM 668 C C . ALA A 1 85 ? 7.738 10.524 14.483 1.00 60.44 85 ALA A C 1
ATOM 670 O O . ALA A 1 85 ? 7.778 11.512 13.739 1.00 60.44 85 ALA A O 1
ATOM 671 N N . GLY A 1 86 ? 6.733 9.645 14.442 1.00 72.25 86 GLY A N 1
ATOM 672 C CA . GLY A 1 86 ? 5.537 9.812 13.620 1.00 72.25 86 GLY A CA 1
ATOM 673 C C . GLY A 1 86 ? 5.650 9.393 12.149 1.00 72.25 86 GLY A C 1
ATOM 674 O O . GLY A 1 86 ? 4.825 9.844 11.364 1.00 72.25 86 GLY A O 1
ATOM 675 N N . SER A 1 87 ? 6.633 8.579 11.735 1.00 81.88 87 SER A N 1
ATOM 676 C CA . SER A 1 87 ? 6.615 7.912 10.411 1.00 81.88 87 SER A CA 1
ATOM 677 C C . SER A 1 87 ? 5.601 6.757 10.361 1.00 81.88 87 SER A C 1
ATOM 679 O O . SER A 1 87 ? 4.864 6.592 9.391 1.00 81.88 87 SER A O 1
ATOM 681 N N . PHE A 1 88 ? 5.510 5.993 11.447 1.00 87.56 88 PHE A N 1
ATOM 682 C CA . PHE A 1 88 ? 4.485 4.978 11.682 1.00 87.56 88 PHE A CA 1
ATOM 683 C C . PHE A 1 88 ? 3.686 5.328 12.930 1.00 87.56 88 PHE A C 1
ATOM 685 O O . PHE A 1 88 ? 4.150 6.071 13.802 1.00 87.56 88 PHE A O 1
ATOM 692 N N . PHE A 1 89 ? 2.483 4.774 13.017 1.00 89.38 89 PHE A N 1
ATOM 693 C CA . PHE A 1 89 ? 1.772 4.697 14.278 1.00 89.38 89 PHE A CA 1
ATOM 694 C C . PHE A 1 89 ? 2.508 3.778 15.273 1.00 89.38 89 PHE A C 1
ATOM 696 O O . PHE A 1 89 ? 3.369 2.993 14.865 1.00 89.38 89 PHE A O 1
ATOM 703 N N . PRO A 1 90 ? 2.181 3.836 16.579 1.00 91.00 90 PRO A N 1
ATOM 704 C CA . PRO A 1 90 ? 2.847 3.030 17.605 1.00 91.00 90 PRO A CA 1
ATOM 705 C C . PRO A 1 90 ? 2.844 1.515 17.358 1.00 91.00 90 PRO A C 1
ATOM 707 O O . PRO A 1 90 ? 3.715 0.823 17.872 1.00 91.00 90 PRO A O 1
ATOM 710 N N . ASP A 1 91 ? 1.919 1.000 16.542 1.00 90.25 91 ASP A N 1
ATOM 711 C CA . ASP A 1 91 ? 1.883 -0.413 16.152 1.00 90.25 91 ASP A CA 1
ATOM 712 C C . ASP A 1 91 ? 2.987 -0.825 15.164 1.00 90.25 91 ASP A C 1
ATOM 714 O O . ASP A 1 91 ? 3.087 -2.001 14.813 1.00 90.25 91 ASP A O 1
ATOM 718 N N . GLN A 1 92 ? 3.794 0.137 14.699 1.00 87.69 92 GLN A N 1
ATOM 719 C CA . GLN A 1 92 ? 4.889 -0.033 13.740 1.00 87.69 92 GLN A CA 1
ATOM 720 C C . GLN A 1 92 ? 4.467 -0.695 12.423 1.00 87.69 92 GLN A C 1
ATOM 722 O O . GLN A 1 92 ? 5.315 -1.135 11.641 1.00 87.69 92 GLN A O 1
ATOM 727 N N . LYS A 1 93 ? 3.163 -0.742 12.136 1.00 89.00 93 LYS A N 1
ATOM 728 C CA . LYS A 1 93 ? 2.595 -1.415 10.970 1.00 89.00 93 LYS A CA 1
ATOM 729 C C . LYS A 1 93 ? 1.890 -0.435 10.049 1.00 89.00 93 LYS A C 1
ATOM 731 O O . LYS A 1 93 ? 2.174 -0.443 8.855 1.00 89.00 93 LYS A O 1
ATOM 736 N N . ASN A 1 94 ? 1.030 0.414 10.601 1.00 89.94 94 ASN A N 1
ATOM 737 C CA . ASN A 1 94 ? 0.287 1.420 9.849 1.00 89.94 94 ASN A CA 1
ATOM 738 C C . ASN A 1 94 ? 1.105 2.710 9.745 1.00 89.94 94 ASN A C 1
ATOM 740 O O . ASN A 1 94 ? 1.609 3.219 10.752 1.00 89.94 94 ASN A O 1
ATOM 744 N N . ALA A 1 95 ? 1.267 3.231 8.533 1.00 89.19 95 ALA A N 1
ATOM 745 C CA . ALA A 1 95 ? 2.016 4.455 8.306 1.00 89.19 95 ALA A CA 1
ATOM 746 C C . ALA A 1 95 ? 1.261 5.665 8.871 1.00 89.19 95 ALA A C 1
ATOM 748 O O . ALA A 1 95 ? 0.032 5.717 8.858 1.00 89.19 95 ALA A O 1
ATOM 749 N N . ASN A 1 96 ? 2.017 6.652 9.352 1.00 85.94 96 ASN A N 1
ATOM 750 C CA . ASN A 1 96 ? 1.501 7.931 9.841 1.00 85.94 96 ASN A CA 1
ATOM 751 C C . ASN A 1 96 ? 1.975 9.115 8.966 1.00 85.94 96 ASN A C 1
ATOM 753 O O . ASN A 1 96 ? 1.831 10.282 9.329 1.00 85.94 96 ASN A O 1
ATOM 757 N N . ARG A 1 97 ? 2.543 8.838 7.782 1.00 85.0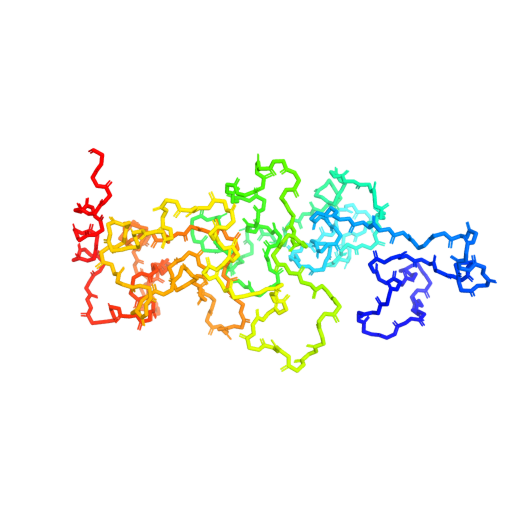0 97 ARG A N 1
ATOM 758 C CA . ARG A 1 97 ? 2.832 9.848 6.752 1.00 85.00 97 ARG A CA 1
ATOM 759 C C . ARG A 1 97 ? 2.482 9.342 5.357 1.00 85.00 97 ARG A C 1
ATOM 761 O O . ARG A 1 97 ? 2.284 8.157 5.111 1.00 85.00 97 ARG A O 1
ATOM 768 N N . HIS A 1 98 ? 2.408 10.289 4.427 1.00 84.50 98 HIS A N 1
ATOM 769 C CA . HIS A 1 98 ? 2.168 10.015 3.014 1.00 84.50 98 HIS A CA 1
ATOM 770 C C . HIS A 1 98 ? 3.336 9.237 2.373 1.00 84.50 98 HIS A C 1
ATOM 772 O O . HIS A 1 98 ? 4.481 9.350 2.813 1.00 84.50 98 HIS A O 1
ATOM 778 N N . ARG A 1 99 ? 3.063 8.541 1.258 1.00 87.50 99 ARG A N 1
ATOM 779 C CA . ARG A 1 99 ? 4.060 7.830 0.426 1.00 87.50 99 ARG A CA 1
ATOM 780 C C . ARG A 1 99 ? 4.737 6.650 1.140 1.00 87.50 99 ARG A C 1
ATOM 782 O O . ARG A 1 99 ? 5.948 6.489 1.078 1.00 87.50 99 ARG A O 1
ATOM 789 N N . GLN A 1 100 ? 3.962 5.837 1.850 1.00 89.94 100 GLN A N 1
ATOM 790 C CA . GLN A 1 100 ? 4.461 4.656 2.567 1.00 89.94 100 GLN A CA 1
ATOM 791 C C . GLN A 1 100 ? 3.701 3.371 2.218 1.00 89.94 100 GLN A C 1
ATOM 793 O O . GLN A 1 100 ? 3.869 2.367 2.906 1.00 89.94 100 GLN A O 1
ATOM 798 N N . GLN A 1 101 ? 2.922 3.374 1.132 1.00 93.00 101 GLN A N 1
ATOM 799 C CA . GLN A 1 101 ? 2.087 2.241 0.727 1.00 93.00 101 GLN A CA 1
ATOM 800 C C . GLN A 1 101 ? 2.906 0.959 0.561 1.00 93.00 101 GLN A C 1
ATOM 802 O O . GLN A 1 101 ? 2.445 -0.106 0.950 1.00 93.00 101 GLN A O 1
ATOM 807 N N . TYR A 1 102 ? 4.142 1.046 0.055 1.00 94.12 102 TYR A N 1
ATOM 808 C CA . TYR A 1 102 ? 5.017 -0.121 -0.051 1.00 94.12 102 TYR A CA 1
ATOM 809 C C . TYR A 1 102 ? 5.429 -0.679 1.318 1.00 94.12 102 TYR A C 1
ATOM 811 O O . TYR A 1 102 ? 5.405 -1.887 1.526 1.00 94.12 102 TYR A O 1
ATOM 819 N N . LEU A 1 103 ? 5.756 0.184 2.286 1.00 92.19 103 LEU A N 1
ATOM 820 C CA . LEU A 1 103 ? 6.139 -0.262 3.632 1.00 92.19 103 LEU A CA 1
ATOM 821 C C . LEU A 1 103 ? 4.962 -0.844 4.421 1.00 92.19 103 LEU A C 1
ATOM 823 O O . LEU A 1 103 ? 5.169 -1.660 5.316 1.00 92.19 103 LEU A O 1
ATOM 827 N N . GLU A 1 104 ? 3.741 -0.412 4.120 1.00 93.31 104 GLU A N 1
ATOM 828 C CA . GLU A 1 104 ? 2.519 -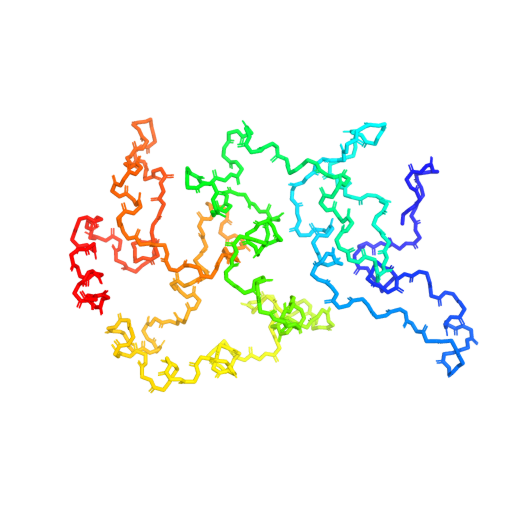1.017 4.651 1.00 93.31 104 GLU A CA 1
ATOM 829 C C . GLU A 1 104 ? 2.209 -2.342 3.952 1.00 93.31 104 GLU A C 1
ATOM 831 O O . GLU A 1 104 ? 1.921 -3.336 4.621 1.00 93.31 104 GLU A O 1
ATOM 836 N N . TRP A 1 105 ? 2.346 -2.370 2.622 1.00 95.25 105 TRP A N 1
ATOM 837 C CA . TRP A 1 105 ? 2.141 -3.547 1.787 1.00 95.25 105 TRP A CA 1
ATOM 838 C C . TRP A 1 105 ? 2.987 -4.719 2.263 1.00 95.25 105 TRP A C 1
ATOM 840 O O . TRP A 1 105 ? 2.430 -5.777 2.541 1.00 95.25 105 TRP A O 1
ATOM 850 N N . ILE A 1 106 ? 4.302 -4.534 2.434 1.00 93.25 106 ILE A N 1
ATOM 851 C CA . ILE A 1 106 ? 5.213 -5.619 2.843 1.00 93.25 106 ILE A CA 1
ATOM 852 C C . ILE A 1 106 ? 4.895 -6.187 4.237 1.00 93.25 106 ILE A C 1
ATOM 854 O O . ILE A 1 106 ? 5.335 -7.284 4.568 1.00 93.25 106 ILE A O 1
ATOM 858 N N . LYS A 1 107 ? 4.112 -5.463 5.052 1.00 92.69 107 LYS A N 1
ATOM 859 C CA . LYS A 1 107 ? 3.611 -5.910 6.365 1.00 92.69 107 LYS A CA 1
ATOM 860 C C . LYS A 1 107 ? 2.188 -6.474 6.304 1.00 92.69 107 LYS A C 1
ATOM 862 O O . LYS A 1 107 ? 1.652 -6.923 7.322 1.00 92.69 107 LYS A O 1
ATOM 867 N N . SER A 1 108 ? 1.535 -6.396 5.149 1.00 95.44 108 SER A N 1
ATOM 868 C CA . SER A 1 108 ? 0.194 -6.924 4.918 1.00 95.44 108 SER A CA 1
ATOM 869 C C . SER A 1 108 ? 0.230 -8.428 4.647 1.00 95.44 108 SER A C 1
ATOM 871 O O . SER A 1 108 ? 1.256 -8.995 4.274 1.00 95.44 108 SER A O 1
ATOM 873 N N . ARG A 1 109 ? -0.929 -9.082 4.776 1.00 95.88 109 ARG A N 1
ATOM 874 C CA . ARG A 1 109 ? -1.076 -10.487 4.364 1.00 95.88 109 ARG A CA 1
ATOM 875 C C . ARG A 1 109 ? -1.015 -10.654 2.843 1.00 95.88 109 ARG A C 1
ATOM 877 O O . ARG A 1 109 ? -0.589 -11.704 2.381 1.00 95.88 109 ARG A O 1
ATOM 884 N N . HIS A 1 110 ? -1.393 -9.626 2.081 1.00 96.50 110 HIS A N 1
ATOM 885 C CA . HIS A 1 110 ? -1.367 -9.656 0.619 1.00 96.50 110 HIS A CA 1
ATOM 886 C C . HIS A 1 110 ? 0.045 -9.800 0.049 1.00 96.50 110 HIS A C 1
ATOM 888 O O . HIS A 1 110 ? 0.204 -10.428 -0.989 1.00 96.50 110 HIS A O 1
ATOM 894 N N . ASN A 1 111 ? 1.074 -9.319 0.752 1.00 95.19 111 ASN A N 1
ATOM 895 C CA . ASN A 1 111 ? 2.461 -9.515 0.327 1.00 95.19 111 ASN A CA 1
ATOM 896 C C . ASN A 1 111 ? 2.894 -10.991 0.295 1.00 95.19 111 ASN A C 1
ATOM 898 O O . ASN A 1 111 ? 3.848 -11.327 -0.392 1.00 95.19 111 ASN A O 1
ATOM 902 N N . GLY A 1 112 ? 2.208 -11.868 1.036 1.00 94.38 112 GLY A N 1
ATOM 903 C CA . GLY A 1 112 ? 2.467 -13.309 1.029 1.00 94.38 112 GLY A CA 1
ATOM 904 C C . GLY A 1 112 ? 1.655 -14.094 -0.004 1.00 94.38 112 GLY A C 1
ATOM 905 O O . GLY A 1 112 ? 1.766 -15.316 -0.037 1.00 94.38 112 GLY A O 1
ATOM 906 N N . VAL A 1 113 ? 0.809 -13.437 -0.803 1.00 95.81 113 VAL A N 1
ATOM 907 C CA . VAL A 1 113 ? -0.002 -14.099 -1.832 1.00 95.81 113 VAL A CA 1
ATOM 908 C C . VAL A 1 113 ? 0.782 -14.103 -3.151 1.00 95.81 113 VAL A C 1
ATOM 910 O O . VAL A 1 113 ? 1.138 -13.024 -3.628 1.00 95.81 113 VAL A O 1
ATOM 913 N N . PRO A 1 114 ? 1.048 -15.276 -3.757 1.00 92.69 114 PRO A N 1
ATOM 914 C CA . PRO A 1 114 ? 1.744 -15.359 -5.040 1.00 92.69 114 PRO A CA 1
ATOM 915 C C . PRO A 1 114 ? 1.072 -14.508 -6.123 1.00 92.69 114 PRO A C 1
ATOM 917 O O . PRO A 1 114 ? -0.154 -14.435 -6.186 1.00 92.69 114 PRO A O 1
ATOM 920 N N . ASP A 1 115 ? 1.885 -13.853 -6.955 1.00 90.38 115 ASP A N 1
ATOM 921 C CA . ASP A 1 115 ? 1.473 -13.012 -8.093 1.00 90.38 115 ASP A CA 1
ATOM 922 C C . ASP A 1 115 ? 0.573 -11.804 -7.764 1.00 90.38 115 ASP A C 1
ATOM 924 O O . ASP A 1 115 ? 0.175 -11.047 -8.657 1.00 90.38 115 ASP A O 1
ATOM 928 N N . LEU A 1 116 ? 0.270 -11.567 -6.486 1.00 95.75 116 LEU A N 1
ATOM 929 C CA . LEU A 1 116 ? -0.506 -10.420 -6.049 1.00 95.75 116 LEU A CA 1
ATOM 930 C C . LEU A 1 116 ? 0.415 -9.203 -5.911 1.00 95.75 116 LEU A C 1
ATOM 932 O O . LEU A 1 116 ? 1.270 -9.145 -5.031 1.00 95.75 116 LEU A O 1
ATOM 936 N N . THR A 1 117 ? 0.235 -8.206 -6.778 1.00 95.75 117 THR A N 1
ATOM 937 C CA . THR A 1 117 ? 1.060 -6.991 -6.777 1.00 95.75 117 THR A CA 1
ATOM 938 C C . THR A 1 117 ? 0.204 -5.731 -6.849 1.00 95.75 117 THR A C 1
ATOM 940 O O . THR A 1 117 ? -1.024 -5.784 -6.941 1.00 95.75 117 THR A O 1
ATOM 943 N N . CYS A 1 118 ? 0.844 -4.559 -6.828 1.00 95.75 118 CYS A N 1
ATOM 944 C CA . CYS A 1 118 ? 0.155 -3.272 -6.926 1.00 95.75 118 CYS A CA 1
ATOM 945 C C . CYS A 1 118 ? -0.742 -3.205 -8.173 1.00 95.75 118 CYS A C 1
ATOM 947 O O . CYS A 1 118 ? -1.875 -2.728 -8.106 1.00 95.75 118 CYS A O 1
ATOM 949 N N . VAL A 1 119 ? -0.261 -3.745 -9.299 1.00 95.06 119 VAL A N 1
ATOM 950 C CA . VAL A 1 119 ? -0.994 -3.733 -10.570 1.00 95.06 119 VAL A CA 1
ATOM 951 C C . VAL A 1 119 ? -2.110 -4.775 -10.636 1.00 95.06 119 VAL A C 1
ATOM 953 O O . VAL A 1 119 ? -2.840 -4.814 -11.621 1.00 95.06 119 VAL A O 1
ATOM 956 N N . THR A 1 120 ? -2.304 -5.618 -9.622 1.00 95.75 120 THR A N 1
ATOM 957 C CA . THR A 1 120 ? -3.508 -6.460 -9.541 1.00 95.75 120 THR A CA 1
ATOM 958 C C . THR A 1 120 ? -4.747 -5.606 -9.265 1.00 95.75 120 THR A C 1
ATOM 960 O O . THR A 1 120 ? -5.808 -5.848 -9.848 1.00 95.75 120 THR A O 1
ATOM 963 N N . CYS A 1 121 ? -4.590 -4.555 -8.454 1.00 94.06 121 CYS A N 1
ATOM 964 C CA . CYS A 1 121 ? -5.661 -3.628 -8.086 1.00 94.06 121 CYS A CA 1
ATOM 965 C C . CYS A 1 121 ? -5.611 -2.321 -8.885 1.00 94.06 121 CYS A C 1
ATOM 967 O O . CYS A 1 121 ? -6.661 -1.815 -9.275 1.00 94.06 121 CYS A O 1
ATOM 969 N N . HIS A 1 122 ? -4.415 -1.793 -9.154 1.00 93.69 122 HIS A N 1
ATOM 970 C CA . HIS A 1 122 ? -4.222 -0.503 -9.817 1.00 93.69 122 HIS A CA 1
ATOM 971 C C . HIS A 1 122 ? -3.888 -0.643 -11.302 1.00 93.69 122 HIS A C 1
ATOM 973 O O . HIS A 1 122 ? -3.250 -1.603 -11.737 1.00 93.69 122 HIS A O 1
ATOM 979 N N . ASP A 1 123 ? -4.302 0.346 -12.084 1.00 92.12 123 ASP A N 1
ATOM 980 C CA . ASP A 1 123 ? -3.918 0.523 -13.476 1.00 92.12 123 ASP A CA 1
ATOM 981 C C . ASP A 1 123 ? -3.071 1.797 -13.618 1.00 92.12 123 ASP A C 1
ATOM 983 O O . ASP A 1 123 ? -3.625 2.899 -13.590 1.00 92.12 123 ASP A O 1
ATOM 987 N N . PRO A 1 124 ? -1.741 1.680 -13.781 1.00 90.12 124 PRO A N 1
ATOM 988 C CA . PRO A 1 124 ? -0.862 2.843 -13.870 1.00 90.12 124 PRO A CA 1
ATOM 989 C C . PRO A 1 124 ? -1.118 3.696 -15.123 1.00 90.12 124 PRO A C 1
ATOM 991 O O . PRO A 1 124 ? -0.653 4.832 -15.176 1.00 90.12 124 PRO A O 1
ATOM 994 N N . HIS A 1 125 ? -1.868 3.186 -16.109 1.00 90.38 125 HIS A N 1
ATOM 995 C CA . HIS A 1 125 ? -2.218 3.912 -17.330 1.00 90.38 125 HIS A CA 1
ATOM 996 C C . HIS A 1 125 ? -3.563 4.648 -17.240 1.00 90.38 125 HIS A C 1
ATOM 998 O O . HIS A 1 125 ? -3.899 5.414 -18.146 1.00 90.38 125 HIS A O 1
ATOM 1004 N N . LYS A 1 126 ? -4.346 4.463 -16.165 1.00 84.12 126 LYS A N 1
ATOM 1005 C CA . LYS A 1 126 ? -5.562 5.263 -15.951 1.00 84.12 126 LYS A CA 1
ATOM 1006 C C . LYS A 1 126 ? -5.176 6.699 -15.587 1.00 84.12 126 LYS A C 1
ATOM 1008 O O . LYS A 1 126 ? -4.502 6.932 -14.585 1.00 84.12 126 LYS A O 1
ATOM 1013 N N . GLY A 1 127 ? -5.598 7.656 -16.417 1.00 67.12 127 GLY A N 1
ATOM 1014 C CA . GLY A 1 127 ? -5.260 9.076 -16.279 1.00 67.12 127 GLY A CA 1
ATOM 1015 C C . GLY A 1 127 ? -5.817 9.750 -15.016 1.00 67.12 127 GLY A C 1
ATOM 1016 O O . GLY A 1 127 ? -6.748 9.268 -14.373 1.00 67.12 127 GLY A O 1
ATOM 1017 N N . SER A 1 128 ? -5.263 10.920 -14.684 1.00 56.75 128 SER A N 1
ATOM 1018 C CA . SER A 1 128 ? -5.517 11.679 -13.444 1.00 56.75 128 SER A CA 1
ATOM 1019 C C . SER A 1 128 ? -6.969 12.123 -13.218 1.00 56.75 128 SER A C 1
ATOM 1021 O O . SER A 1 128 ? -7.334 12.455 -12.091 1.00 56.75 128 SER A O 1
ATOM 1023 N N . LEU A 1 129 ? -7.827 12.092 -14.243 1.00 53.25 129 LEU A N 1
ATOM 1024 C CA . LEU A 1 129 ? -9.248 12.446 -14.129 1.00 53.25 129 LEU A CA 1
ATOM 1025 C C . LEU A 1 129 ? -10.043 11.468 -13.242 1.00 53.25 129 LEU A C 1
ATOM 1027 O O . LEU A 1 129 ? -11.107 11.828 -12.744 1.00 53.25 129 LEU A O 1
ATOM 1031 N N . SER A 1 130 ? -9.508 10.272 -12.961 1.00 54.19 130 SER A N 1
ATOM 1032 C CA . SER A 1 130 ? -10.085 9.313 -12.009 1.00 54.19 130 SER A CA 1
ATOM 1033 C C . SER A 1 130 ? -9.480 9.397 -10.600 1.00 54.19 130 SER A C 1
ATOM 1035 O O . SER A 1 130 ? -9.553 8.410 -9.861 1.00 54.19 130 SER A O 1
ATOM 1037 N N . TYR A 1 131 ? -8.882 10.534 -10.204 1.00 54.22 131 TYR A N 1
ATOM 1038 C CA . TYR A 1 131 ? -8.206 10.722 -8.903 1.00 54.22 131 TYR A CA 1
ATOM 1039 C C . TYR A 1 131 ? -9.031 10.245 -7.698 1.00 54.22 131 TYR A C 1
ATOM 1041 O O . TYR A 1 131 ? -8.463 9.748 -6.730 1.00 54.22 131 TYR A O 1
ATOM 1049 N N . ARG A 1 132 ? -10.368 10.318 -7.784 1.00 60.38 132 ARG A N 1
ATOM 1050 C CA . ARG A 1 132 ? -11.296 9.852 -6.738 1.00 60.38 132 ARG A CA 1
ATOM 1051 C C . ARG A 1 132 ? -11.156 8.366 -6.401 1.00 60.38 132 ARG A C 1
ATOM 1053 O O . ARG A 1 132 ? -11.515 7.969 -5.305 1.00 60.38 132 ARG A O 1
ATOM 1060 N N . THR A 1 133 ? -10.636 7.566 -7.329 1.00 71.12 133 THR A N 1
ATOM 1061 C CA . THR A 1 133 ? -10.510 6.107 -7.186 1.00 71.12 133 THR A CA 1
ATOM 1062 C C . THR A 1 133 ? -9.073 5.642 -6.973 1.00 71.12 133 THR A C 1
ATOM 1064 O O . THR A 1 133 ? -8.859 4.452 -6.813 1.00 71.12 133 THR A O 1
ATOM 1067 N N . GLY A 1 134 ? -8.065 6.523 -7.021 1.00 81.81 134 GLY A N 1
ATOM 1068 C CA . GLY A 1 134 ? -6.663 6.100 -6.904 1.00 81.81 134 GLY A CA 1
ATOM 1069 C C . GLY A 1 134 ? -6.192 5.155 -8.022 1.00 81.81 134 GLY A C 1
ATOM 1070 O O . GLY A 1 134 ? -5.370 4.283 -7.772 1.00 81.81 134 GLY A O 1
ATOM 1071 N N . GLN A 1 135 ? -6.716 5.303 -9.246 1.00 88.06 135 GLN A N 1
ATOM 1072 C CA . GLN A 1 135 ? -6.379 4.470 -10.416 1.00 88.06 135 GLN A CA 1
ATOM 1073 C C . GLN A 1 135 ? -6.752 2.981 -10.278 1.00 88.06 135 GLN A C 1
ATOM 1075 O O . GLN A 1 135 ? -6.076 2.113 -10.828 1.00 88.06 135 GLN A O 1
ATOM 1080 N N . LEU A 1 136 ? -7.823 2.646 -9.558 1.00 90.44 136 LEU A N 1
ATOM 1081 C CA . LEU A 1 136 ? -8.277 1.256 -9.459 1.00 90.44 136 LEU A CA 1
ATOM 1082 C C . LEU A 1 136 ? -8.727 0.691 -10.819 1.00 90.44 136 LEU A C 1
ATOM 1084 O O . LEU A 1 136 ? -9.338 1.371 -11.652 1.00 90.44 136 LEU A O 1
ATOM 1088 N N . LYS A 1 137 ? -8.455 -0.597 -11.048 1.00 91.12 137 LYS A N 1
ATOM 1089 C CA . LYS A 1 137 ? -8.845 -1.333 -12.262 1.00 91.12 137 LYS A CA 1
ATOM 1090 C C . LYS A 1 137 ? -10.358 -1.474 -12.419 1.00 91.12 137 LYS A C 1
ATOM 1092 O O . LYS A 1 137 ? -10.829 -1.544 -13.551 1.00 91.12 137 LYS A O 1
ATOM 1097 N N . GLY A 1 138 ? -11.110 -1.429 -11.324 1.00 89.12 138 GLY A N 1
ATOM 1098 C CA . GLY A 1 138 ? -12.570 -1.468 -11.312 1.00 89.12 138 GLY A CA 1
ATOM 1099 C C . GLY A 1 138 ? -13.133 -1.066 -9.953 1.00 89.12 138 GLY A C 1
ATOM 1100 O O . GLY A 1 138 ? -12.399 -0.566 -9.102 1.00 89.12 138 GLY A O 1
ATOM 1101 N N . GLU A 1 139 ? -14.427 -1.312 -9.766 1.00 90.44 139 GLU A N 1
ATOM 1102 C CA . GLU A 1 139 ? -15.127 -1.043 -8.510 1.00 90.44 139 GLU A CA 1
ATOM 1103 C C . GLU A 1 139 ? -14.543 -1.843 -7.343 1.00 90.44 139 GLU A C 1
ATOM 1105 O O . GLU A 1 139 ? -14.213 -3.025 -7.477 1.00 90.44 139 GLU A O 1
ATOM 1110 N N . GLU A 1 140 ? -14.470 -1.205 -6.178 1.00 89.38 140 GLU A N 1
ATOM 1111 C CA . GLU A 1 140 ? -13.843 -1.750 -4.972 1.00 89.38 140 GLU A CA 1
ATOM 1112 C C . GLU A 1 140 ? -14.405 -3.126 -4.588 1.00 89.38 140 GLU A C 1
ATOM 1114 O O . GLU A 1 140 ? -13.646 -4.091 -4.472 1.00 89.38 140 GLU A O 1
ATOM 1119 N N . ARG A 1 141 ? -15.738 -3.249 -4.485 1.00 93.25 141 ARG A N 1
ATOM 1120 C CA . ARG A 1 141 ? -16.414 -4.519 -4.166 1.00 93.25 141 ARG A CA 1
ATOM 1121 C C . ARG A 1 141 ? -15.998 -5.649 -5.099 1.00 93.25 141 ARG A C 1
ATOM 1123 O O . ARG A 1 141 ? -15.794 -6.775 -4.653 1.00 93.25 141 ARG A O 1
ATOM 1130 N N . SER A 1 142 ? -15.880 -5.347 -6.393 1.00 93.62 142 SER A N 1
ATOM 1131 C CA . SER A 1 142 ? -15.492 -6.324 -7.409 1.00 93.62 142 SER A CA 1
ATOM 1132 C C . SER A 1 142 ? -14.023 -6.712 -7.265 1.00 93.62 142 SER A C 1
ATOM 1134 O O . SER A 1 142 ? -13.704 -7.897 -7.307 1.00 93.62 142 SER A O 1
ATOM 1136 N N . LEU A 1 143 ? -13.129 -5.744 -7.040 1.00 94.81 143 LEU A N 1
ATOM 1137 C CA . LEU A 1 143 ? -11.700 -6.010 -6.866 1.00 94.81 143 LEU A CA 1
ATOM 1138 C C . LEU A 1 143 ? -11.420 -6.888 -5.647 1.00 94.81 143 LEU A C 1
ATOM 1140 O O . LEU A 1 143 ? -10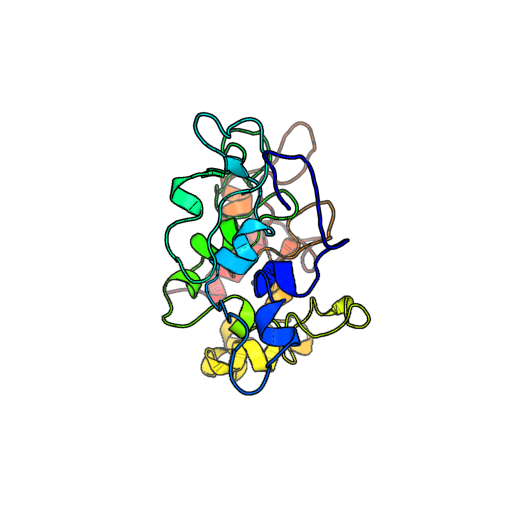.711 -7.883 -5.781 1.00 94.81 143 LEU A O 1
ATOM 1144 N N . CYS A 1 144 ? -12.008 -6.565 -4.492 1.00 95.50 144 CYS A N 1
ATOM 1145 C CA . CYS A 1 144 ? -11.900 -7.401 -3.295 1.00 95.50 144 CYS A CA 1
ATOM 1146 C C . CYS A 1 144 ? -12.539 -8.779 -3.530 1.00 95.50 144 CYS A C 1
ATOM 1148 O O . CYS A 1 144 ? -11.978 -9.806 -3.145 1.00 95.50 144 CYS A O 1
ATOM 1150 N N . GLY A 1 145 ? -13.691 -8.803 -4.206 1.00 96.19 145 GLY A N 1
ATOM 1151 C CA . GLY A 1 145 ? -14.476 -10.004 -4.479 1.00 96.19 145 GLY A CA 1
ATOM 1152 C C . GLY A 1 145 ? -13.774 -11.044 -5.342 1.00 96.19 145 GLY A C 1
ATOM 1153 O O . GLY A 1 145 ? -14.072 -12.212 -5.171 1.00 96.19 145 GLY A O 1
ATOM 1154 N N . LYS A 1 146 ? -12.792 -10.671 -6.174 1.00 95.56 146 LYS A N 1
ATOM 1155 C CA . LYS A 1 146 ? -12.012 -11.635 -6.978 1.00 95.56 146 LYS A CA 1
ATOM 1156 C C . LYS A 1 146 ? -11.328 -12.727 -6.150 1.00 95.56 146 LYS A C 1
ATOM 1158 O O . LYS A 1 146 ? -11.068 -13.800 -6.677 1.00 95.56 146 LYS A O 1
ATOM 1163 N N . CYS A 1 147 ? -11.009 -12.433 -4.888 1.00 96.69 147 CYS A N 1
ATOM 1164 C CA . CYS A 1 147 ? -10.391 -13.391 -3.966 1.00 96.69 147 CYS A CA 1
ATOM 1165 C C . CYS A 1 147 ? -11.215 -13.596 -2.686 1.00 96.69 147 CYS A C 1
ATOM 1167 O O . CYS A 1 147 ? -11.112 -14.635 -2.041 1.00 96.69 147 CYS A O 1
ATOM 1169 N N . HIS A 1 148 ? -12.030 -12.613 -2.297 1.00 96.50 148 HIS A N 1
ATOM 1170 C CA . HIS A 1 148 ? -12.825 -12.633 -1.068 1.00 96.50 148 HIS A CA 1
ATOM 1171 C C . HIS A 1 148 ? -14.324 -12.819 -1.343 1.00 96.50 148 HIS A C 1
ATOM 1173 O O . HIS A 1 148 ? -15.158 -12.171 -0.707 1.00 96.50 148 HIS A O 1
ATOM 1179 N N . GLU A 1 149 ? -14.679 -13.710 -2.272 1.00 97.00 149 GLU A N 1
ATOM 1180 C CA . GLU A 1 149 ? -16.064 -13.952 -2.711 1.00 97.00 149 GLU A CA 1
ATOM 1181 C C . GLU A 1 149 ? -17.020 -14.193 -1.540 1.00 97.00 149 GLU A C 1
ATOM 1183 O O . GLU A 1 149 ? -18.052 -13.534 -1.441 1.00 97.00 149 GLU A O 1
ATOM 1188 N N . GLY A 1 150 ? -16.643 -15.059 -0.592 1.00 95.94 150 GLY A N 1
ATOM 1189 C CA . GLY A 1 150 ? -17.478 -15.369 0.572 1.00 95.94 150 GLY A CA 1
ATOM 1190 C C . GLY A 1 150 ? -17.744 -14.167 1.487 1.00 95.94 150 GLY A C 1
ATOM 1191 O O . GLY A 1 150 ? -18.827 -14.055 2.053 1.00 95.94 150 GLY A O 1
ATOM 1192 N N . ILE A 1 151 ? -16.788 -13.237 1.600 1.00 95.00 151 ILE A N 1
ATOM 1193 C CA . ILE A 1 151 ? -16.965 -11.996 2.373 1.00 95.00 151 ILE A CA 1
ATOM 1194 C C . ILE A 1 151 ? -17.870 -11.024 1.608 1.00 95.00 151 ILE A C 1
ATOM 1196 O O . ILE A 1 151 ? -18.745 -10.395 2.196 1.00 95.00 151 ILE A O 1
ATOM 1200 N N . VAL A 1 152 ? -17.680 -10.909 0.293 1.00 95.19 152 VAL A N 1
ATOM 1201 C CA . VAL A 1 152 ? -18.459 -10.001 -0.564 1.00 95.19 152 VAL A CA 1
ATOM 1202 C C . VAL A 1 152 ? -19.904 -10.476 -0.760 1.00 95.19 152 VAL A C 1
ATOM 1204 O O . VAL A 1 152 ? -20.800 -9.641 -0.949 1.00 95.19 152 VAL A O 1
ATOM 1207 N N . ALA A 1 153 ? -20.131 -11.789 -0.691 1.00 95.88 153 ALA A N 1
ATO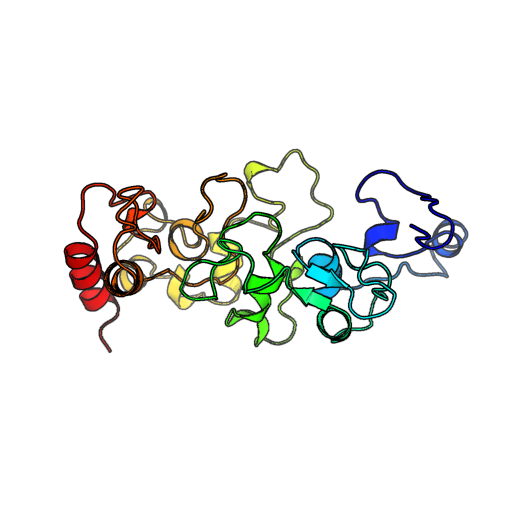M 1208 C CA . ALA A 1 153 ? -21.449 -12.409 -0.746 1.00 95.88 153 ALA A CA 1
ATOM 1209 C C . ALA A 1 153 ? -22.297 -12.070 0.491 1.00 95.88 153 ALA A C 1
ATOM 1211 O O . ALA A 1 153 ? -23.490 -11.811 0.350 1.00 95.88 153 ALA A O 1
ATOM 1212 N N . ASP A 1 154 ? -21.688 -12.008 1.681 1.00 95.19 154 ASP A N 1
ATOM 1213 C CA . ASP A 1 154 ? -22.387 -11.675 2.928 1.00 95.19 154 ASP A CA 1
ATOM 1214 C C . ASP A 1 154 ? -21.583 -10.695 3.813 1.00 95.19 154 ASP A C 1
ATOM 1216 O O . ASP A 1 154 ? -21.041 -11.066 4.865 1.00 95.19 154 ASP A O 1
ATOM 1220 N N . PRO A 1 155 ? -21.512 -9.405 3.422 1.00 94.12 155 PRO A N 1
ATOM 1221 C CA . PRO A 1 155 ? -20.801 -8.391 4.195 1.00 94.12 155 PRO A CA 1
ATOM 1222 C C . PRO A 1 155 ? -21.439 -8.172 5.572 1.00 94.12 155 PRO A C 1
ATOM 1224 O O . PRO A 1 155 ? -20.734 -7.871 6.535 1.00 94.12 155 PRO A O 1
ATOM 1227 N N . LYS A 1 156 ? -22.756 -8.397 5.703 1.00 93.81 156 LYS A N 1
ATOM 1228 C CA . LYS A 1 156 ? -23.469 -8.237 6.974 1.00 93.81 156 LYS A CA 1
ATOM 1229 C C . LYS A 1 156 ? -23.014 -9.278 7.990 1.00 93.81 156 LYS A C 1
ATOM 1231 O O . LYS A 1 156 ? -22.810 -8.929 9.149 1.00 93.81 156 LYS A O 1
ATOM 1236 N N . LYS A 1 157 ? -22.810 -10.529 7.577 1.00 92.75 157 LYS A N 1
ATOM 1237 C CA . LYS A 1 157 ? -22.226 -11.559 8.445 1.00 92.75 157 LYS A CA 1
ATOM 1238 C C . LYS A 1 157 ? -20.761 -11.279 8.772 1.00 92.75 157 LYS A C 1
ATOM 1240 O O . LYS A 1 157 ? -20.332 -11.566 9.884 1.00 92.75 157 LYS A O 1
ATOM 1245 N N . HIS A 1 158 ? -20.006 -10.716 7.831 1.00 93.56 158 HIS A N 1
ATOM 1246 C CA . HIS A 1 158 ? -18.592 -10.408 8.038 1.00 93.56 158 HIS A CA 1
ATOM 1247 C C . HIS A 1 158 ? -18.353 -9.249 9.017 1.00 93.56 158 HIS A C 1
ATOM 1249 O O . HIS A 1 158 ? -17.495 -9.359 9.886 1.00 93.56 158 HIS A O 1
ATOM 1255 N N . SER A 1 159 ? -19.080 -8.138 8.870 1.00 92.81 159 SER A N 1
ATOM 1256 C CA . SER A 1 159 ? -18.788 -6.879 9.575 1.00 92.81 159 SER A CA 1
ATOM 1257 C C . SER A 1 159 ? -19.968 -6.307 10.360 1.00 92.81 159 SER A C 1
ATOM 1259 O O . SER A 1 159 ? -19.839 -5.246 10.970 1.00 92.81 159 SER A O 1
ATOM 1261 N N . GLY A 1 160 ? -21.138 -6.945 10.313 1.00 92.50 160 GLY A N 1
ATOM 1262 C CA . GLY A 1 160 ? -22.387 -6.388 10.839 1.00 92.50 160 GLY A CA 1
ATOM 1263 C C . GLY A 1 160 ? -23.026 -5.321 9.942 1.00 92.50 160 GLY A C 1
ATOM 1264 O O . GLY A 1 160 ? -24.125 -4.861 10.249 1.00 92.50 160 GLY A O 1
ATOM 1265 N N . HIS A 1 161 ? -22.391 -4.943 8.826 1.00 94.44 161 HIS A N 1
ATOM 1266 C CA . HIS A 1 161 ? -22.831 -3.845 7.965 1.00 94.44 161 HIS A CA 1
ATOM 1267 C C . HIS A 1 161 ? -23.199 -4.324 6.560 1.00 94.44 161 HIS A C 1
ATOM 1269 O O . HIS A 1 161 ? -22.593 -5.236 6.002 1.00 94.44 161 HIS A O 1
ATOM 1275 N N . ARG A 1 162 ? -24.189 -3.664 5.953 1.00 94.75 162 ARG A N 1
ATOM 1276 C CA . ARG A 1 162 ? -24.392 -3.765 4.502 1.00 94.75 162 ARG A CA 1
ATOM 1277 C C . ARG A 1 162 ? -23.294 -2.980 3.787 1.00 94.75 162 ARG A C 1
ATOM 1279 O O . ARG A 1 162 ? -22.843 -1.960 4.305 1.00 94.75 162 ARG A O 1
ATOM 1286 N N . TYR A 1 163 ? -22.921 -3.418 2.588 1.00 92.56 163 TYR A N 1
ATOM 1287 C CA . TYR A 1 163 ? -21.859 -2.782 1.802 1.00 92.56 163 TYR A CA 1
ATOM 1288 C C . TYR A 1 163 ? -22.137 -1.296 1.522 1.00 92.56 163 TYR A C 1
ATOM 1290 O O . TYR A 1 163 ? -21.232 -0.471 1.562 1.00 92.56 163 TYR A O 1
ATOM 1298 N N . GLU A 1 164 ? -23.403 -0.936 1.306 1.00 91.25 164 GLU A N 1
ATOM 1299 C CA . GLU A 1 164 ? -23.834 0.436 1.012 1.00 91.25 164 GLU A CA 1
ATOM 1300 C C . GLU A 1 164 ? -23.688 1.374 2.223 1.00 91.25 164 GLU A C 1
ATOM 1302 O O . GLU A 1 164 ? -23.728 2.591 2.069 1.00 91.25 164 GLU A O 1
ATOM 1307 N N . VAL A 1 165 ? -23.540 0.813 3.429 1.00 92.44 165 VAL A N 1
ATOM 1308 C CA . VAL A 1 165 ? -23.314 1.562 4.675 1.00 92.44 165 VAL A CA 1
ATOM 1309 C C . VAL A 1 165 ? -21.823 1.652 4.993 1.00 92.44 165 VAL A C 1
ATOM 1311 O O . VAL A 1 165 ? -21.354 2.700 5.429 1.00 92.44 165 VAL A O 1
ATOM 1314 N N . ALA A 1 166 ? -21.080 0.564 4.781 1.00 93.31 166 ALA A N 1
ATOM 1315 C CA . ALA A 1 166 ? -19.641 0.508 4.997 1.00 93.31 166 ALA A CA 1
ATOM 1316 C C . ALA A 1 166 ? -18.981 -0.336 3.900 1.00 93.31 166 ALA A C 1
ATOM 1318 O O . ALA A 1 166 ? -19.160 -1.556 3.847 1.00 93.31 166 ALA A O 1
ATOM 1319 N N . SER A 1 167 ? -18.210 0.329 3.037 1.00 93.56 167 SER A N 1
ATOM 1320 C CA . SER A 1 167 ? -17.411 -0.338 2.006 1.00 93.56 167 SER A CA 1
ATOM 1321 C C . SER A 1 167 ? -16.244 -1.115 2.630 1.00 93.56 167 SER A C 1
ATOM 1323 O O . SER A 1 167 ? -15.895 -0.916 3.799 1.00 93.56 167 SER A O 1
ATOM 1325 N N . CYS A 1 168 ? -15.610 -1.999 1.862 1.00 94.81 168 CYS A N 1
ATOM 1326 C CA . CYS A 1 168 ? -14.457 -2.767 2.325 1.00 94.81 168 CYS A CA 1
ATOM 1327 C C . CYS A 1 168 ? -13.301 -1.828 2.715 1.00 94.81 168 CYS A C 1
ATOM 1329 O O . CYS A 1 168 ? -12.688 -1.994 3.771 1.00 94.81 168 CYS A O 1
ATOM 1331 N N . SER A 1 169 ? -13.039 -0.809 1.895 1.00 92.38 169 SER A N 1
ATOM 1332 C CA . SER A 1 169 ? -11.982 0.184 2.077 1.00 92.38 169 SER A CA 1
ATOM 1333 C C . SER A 1 169 ? -12.241 1.093 3.274 1.00 92.38 169 SER A C 1
ATOM 1335 O O . SER A 1 169 ? -11.291 1.458 3.963 1.00 92.38 169 SER A O 1
ATOM 1337 N N . SER A 1 170 ? -13.508 1.364 3.612 1.00 92.38 170 SER A N 1
ATOM 1338 C CA . SER A 1 170 ? -13.869 2.152 4.799 1.00 92.38 170 SER A CA 1
ATOM 1339 C C . SER A 1 170 ? -13.281 1.572 6.087 1.00 92.38 170 SER A C 1
ATOM 1341 O O . SER A 1 170 ? -12.930 2.329 6.991 1.00 92.38 170 SER A O 1
ATOM 1343 N N . CYS A 1 171 ? -13.148 0.243 6.168 1.00 93.62 171 CYS A N 1
ATOM 1344 C CA . CYS A 1 171 ? -12.561 -0.419 7.329 1.00 93.62 171 CYS A CA 1
ATOM 1345 C C . CYS A 1 171 ? -11.144 -0.937 7.089 1.00 93.62 171 CYS A C 1
ATOM 1347 O O . CYS A 1 171 ? -10.318 -0.806 7.988 1.00 93.62 171 CYS A O 1
ATOM 1349 N N . HIS A 1 172 ? -10.855 -1.522 5.925 1.00 95.12 172 HIS A N 1
ATOM 1350 C CA . HIS A 1 172 ? -9.576 -2.185 5.645 1.00 95.12 172 HIS A CA 1
ATOM 1351 C C . HIS A 1 172 ? -8.518 -1.267 5.031 1.00 95.12 172 HIS A C 1
ATOM 1353 O O . HIS A 1 172 ? -7.339 -1.596 5.098 1.00 95.12 172 HIS A O 1
ATOM 1359 N N . LEU A 1 173 ? -8.927 -0.139 4.449 1.00 93.50 173 LEU A N 1
ATOM 1360 C CA . LEU A 1 173 ? -8.051 0.864 3.845 1.00 93.50 173 LEU A CA 1
ATOM 1361 C C . LEU A 1 173 ? -8.310 2.267 4.449 1.00 93.50 173 LEU A C 1
ATOM 1363 O O . LEU A 1 173 ? -8.505 3.227 3.700 1.00 93.50 173 LEU A O 1
ATOM 1367 N N . PRO A 1 174 ? -8.395 2.433 5.788 1.00 91.06 174 PRO A N 1
ATOM 1368 C CA . PRO A 1 174 ? -8.735 3.716 6.387 1.00 91.06 174 PRO A CA 1
ATOM 1369 C C . PRO A 1 174 ? -7.670 4.776 6.093 1.00 91.06 174 PRO A C 1
ATOM 1371 O O . PRO A 1 174 ? -6.466 4.511 6.078 1.00 91.06 174 PRO A O 1
ATOM 1374 N N . TYR A 1 175 ? -8.118 6.018 5.938 1.00 89.31 175 TYR A N 1
ATOM 1375 C CA . TYR A 1 175 ? -7.262 7.196 5.797 1.00 89.31 175 TYR A CA 1
ATOM 1376 C C . TYR A 1 175 ? -6.678 7.615 7.157 1.00 89.31 175 TYR A C 1
ATOM 1378 O O . TYR A 1 175 ? -7.052 8.614 7.756 1.00 89.31 175 TYR A O 1
ATOM 1386 N N . THR A 1 176 ? -5.747 6.830 7.686 1.00 84.12 176 THR A N 1
ATOM 1387 C CA . THR A 1 176 ? -5.225 7.016 9.050 1.00 84.12 176 THR A CA 1
ATOM 1388 C C . THR A 1 176 ? -4.388 8.282 9.238 1.00 84.12 176 THR A C 1
ATOM 1390 O O . THR A 1 176 ? -4.260 8.761 10.362 1.00 84.12 176 THR A O 1
ATOM 1393 N N . ILE A 1 177 ? -3.819 8.840 8.167 1.00 80.38 177 ILE A N 1
ATOM 1394 C CA . ILE A 1 177 ? -2.950 10.020 8.234 1.00 80.38 177 ILE A CA 1
ATOM 1395 C C . ILE A 1 177 ? -3.771 11.317 8.265 1.00 80.38 177 ILE A C 1
ATOM 1397 O O . ILE A 1 177 ? -4.671 11.510 7.454 1.00 80.38 177 ILE A O 1
ATOM 1401 N N . THR A 1 178 ? -3.411 12.262 9.141 1.00 64.19 178 THR A N 1
ATOM 1402 C CA . THR A 1 178 ? -4.126 13.548 9.318 1.00 64.19 178 THR A CA 1
ATOM 1403 C C . THR A 1 178 ? -4.241 14.376 8.031 1.00 64.19 178 THR A C 1
ATOM 1405 O O . THR A 1 178 ? -5.201 15.117 7.862 1.00 64.19 178 THR A O 1
ATOM 1408 N N . ALA A 1 179 ? -3.290 14.237 7.100 1.00 62.06 179 ALA A N 1
ATOM 1409 C CA . ALA A 1 179 ? -3.349 14.900 5.794 1.00 62.06 179 ALA A CA 1
ATOM 1410 C C . ALA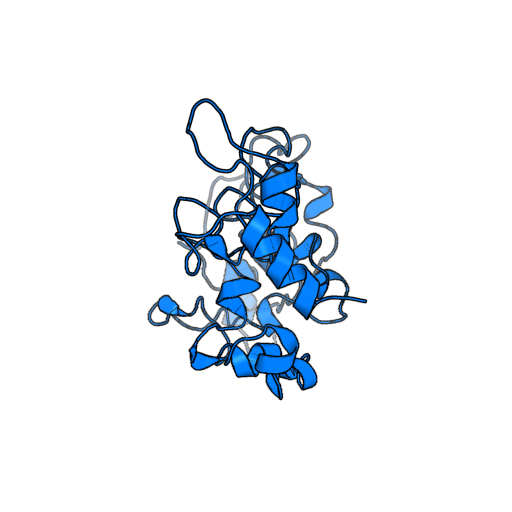 A 1 179 ? -4.451 14.336 4.866 1.00 62.06 179 ALA A C 1
ATOM 1412 O O . ALA A 1 179 ? -4.690 14.891 3.796 1.00 62.06 179 ALA A O 1
ATOM 1413 N N . GLY A 1 180 ? -5.088 13.216 5.233 1.00 60.75 180 GLY A N 1
ATOM 1414 C CA . GLY A 1 180 ? -6.238 12.621 4.545 1.00 60.75 180 GLY A CA 1
ATOM 1415 C C . GLY A 1 180 ? -5.981 12.152 3.111 1.00 60.75 180 GLY A C 1
ATOM 1416 O O . GLY A 1 180 ? -6.913 11.766 2.419 1.00 60.75 180 GLY A O 1
ATOM 1417 N N . SER A 1 181 ? -4.738 12.206 2.627 1.00 67.38 181 SER A N 1
ATOM 1418 C CA . SER A 1 181 ? -4.475 12.125 1.186 1.00 67.38 181 SER A CA 1
ATOM 1419 C C . SER A 1 181 ? -4.313 10.696 0.662 1.00 67.38 181 SER A C 1
ATOM 1421 O O . SER A 1 181 ? -4.382 10.487 -0.546 1.00 67.38 181 SER A O 1
ATOM 1423 N N . VAL A 1 182 ? -4.047 9.714 1.533 1.00 77.69 182 VAL A N 1
ATOM 1424 C CA . VAL A 1 182 ? -3.720 8.338 1.129 1.00 77.69 182 VAL A CA 1
ATOM 1425 C C . VAL A 1 182 ? -4.309 7.335 2.132 1.00 77.69 182 VAL A C 1
ATOM 1427 O O . VAL A 1 182 ? -4.040 7.486 3.327 1.00 77.69 182 VAL A O 1
ATOM 1430 N N . PRO A 1 183 ? -5.073 6.323 1.678 1.00 88.44 183 PRO A N 1
ATOM 1431 C CA . PRO A 1 183 ? -5.525 5.237 2.540 1.00 88.44 183 PRO A CA 1
ATOM 1432 C C . PRO A 1 183 ? -4.354 4.319 2.917 1.00 88.44 183 PRO A C 1
ATOM 1434 O O . PRO A 1 183 ? -3.433 4.127 2.112 1.00 88.44 183 PRO A O 1
ATOM 1437 N N . ASN A 1 184 ? -4.378 3.730 4.117 1.00 90.38 184 ASN A N 1
ATOM 1438 C CA . ASN A 1 184 ? -3.364 2.740 4.497 1.00 90.38 184 ASN A CA 1
ATOM 1439 C C . ASN A 1 184 ? -3.392 1.541 3.522 1.00 90.38 184 ASN A C 1
ATOM 1441 O O . ASN A 1 184 ? -4.391 1.302 2.856 1.00 90.38 184 ASN A O 1
ATOM 1445 N N . HIS A 1 185 ? -2.295 0.798 3.391 1.00 94.69 185 HIS A N 1
ATOM 1446 C CA . HIS A 1 185 ? -2.194 -0.396 2.532 1.00 94.69 185 HIS A CA 1
ATOM 1447 C C . HIS A 1 185 ? -1.776 -1.644 3.322 1.00 94.69 185 HIS A C 1
ATOM 1449 O O . HIS A 1 185 ? -1.178 -2.582 2.794 1.00 94.69 185 HIS A O 1
ATOM 1455 N N . THR A 1 186 ? -2.099 -1.672 4.617 1.00 94.50 186 THR A N 1
ATOM 1456 C CA . THR A 1 186 ? -1.952 -2.877 5.448 1.00 94.50 186 THR A CA 1
ATOM 1457 C C . THR A 1 186 ? -3.121 -3.846 5.253 1.00 94.50 186 THR A C 1
ATOM 1459 O O . THR A 1 186 ? -2.998 -5.018 5.624 1.00 94.50 186 THR A O 1
ATOM 1462 N N . PHE A 1 187 ? -4.233 -3.361 4.671 1.00 95.06 187 PHE A N 1
ATOM 1463 C CA . PHE A 1 187 ? -5.518 -4.055 4.500 1.00 95.06 187 PHE A CA 1
ATOM 1464 C C . PHE A 1 187 ? -6.123 -4.550 5.824 1.00 95.06 187 PHE A C 1
ATOM 1466 O O . PHE A 1 187 ? -7.031 -5.383 5.849 1.00 95.06 187 PHE A O 1
ATOM 1473 N N . GLU A 1 188 ? -5.594 -4.076 6.950 1.00 92.44 188 GLU A N 1
ATOM 1474 C CA . GLU A 1 188 ? -6.052 -4.441 8.277 1.00 92.44 188 GLU A CA 1
ATOM 1475 C C . GLU A 1 188 ? -7.162 -3.483 8.691 1.00 92.44 188 GLU A C 1
ATOM 1477 O O . GLU A 1 188 ? -6.943 -2.275 8.784 1.00 92.44 188 GLU A O 1
ATOM 1482 N N . ALA A 1 189 ? -8.331 -4.037 9.015 1.00 93.94 189 ALA A N 1
ATOM 1483 C CA . ALA A 1 189 ? -9.292 -3.317 9.829 1.00 93.94 189 ALA A CA 1
ATOM 1484 C C . ALA A 1 189 ? -8.679 -3.108 11.213 1.00 93.94 189 ALA A C 1
ATOM 1486 O O . ALA A 1 189 ? -8.562 -4.053 11.989 1.00 93.94 189 ALA A O 1
ATOM 1487 N N . ILE A 1 190 ? -8.226 -1.884 11.487 1.00 94.44 190 ILE A N 1
ATOM 1488 C CA . ILE A 1 190 ? -7.521 -1.533 12.715 1.00 94.44 190 ILE A CA 1
ATOM 1489 C C . ILE A 1 190 ? -8.519 -1.676 13.870 1.00 94.44 190 ILE A C 1
ATOM 1491 O O . ILE A 1 190 ? -9.463 -0.882 13.942 1.00 94.44 190 ILE A O 1
ATOM 1495 N N . PRO A 1 191 ? -8.351 -2.669 14.764 1.00 94.69 191 PRO A N 1
ATOM 1496 C CA . PRO A 1 191 ? -9.357 -2.973 15.769 1.00 94.69 191 PRO A CA 1
ATOM 1497 C C . PRO A 1 191 ? -9.372 -1.907 16.877 1.00 94.69 191 PRO A C 1
ATOM 1499 O O . PRO A 1 191 ? -8.311 -1.381 17.233 1.00 94.69 191 PRO A O 1
ATOM 1502 N N . PRO A 1 192 ? -10.532 -1.631 17.504 1.00 96.00 192 PRO A N 1
ATOM 1503 C CA . PRO A 1 192 ? -10.625 -0.696 18.630 1.00 96.00 192 PRO A CA 1
ATOM 1504 C C . PRO A 1 192 ? -9.691 -1.035 19.804 1.00 96.00 192 PRO A C 1
ATOM 1506 O O . PRO A 1 192 ? -9.172 -0.124 20.450 1.00 96.00 192 PRO A O 1
ATOM 1509 N N . ALA A 1 193 ? -9.383 -2.321 20.023 1.00 96.25 193 ALA A N 1
ATOM 1510 C CA . ALA A 1 193 ? -8.383 -2.776 20.992 1.00 96.25 193 ALA A CA 1
ATOM 1511 C C . ALA A 1 193 ? -7.019 -2.074 20.858 1.00 96.25 193 ALA A C 1
ATOM 1513 O O . ALA A 1 193 ? -6.386 -1.796 21.874 1.00 96.25 193 ALA A O 1
ATOM 1514 N N . LYS A 1 194 ? -6.573 -1.733 19.638 1.00 95.31 194 LYS A N 1
ATOM 1515 C CA . LYS A 1 194 ? -5.314 -0.994 19.444 1.00 95.31 194 LYS A CA 1
ATOM 1516 C C . LYS A 1 194 ? -5.410 0.433 19.984 1.00 95.31 194 LYS A C 1
ATOM 1518 O O . LYS A 1 194 ? -4.479 0.903 20.631 1.00 95.31 194 LYS A O 1
ATOM 1523 N N . THR A 1 195 ? -6.536 1.116 19.776 1.00 95.69 195 THR A N 1
ATOM 1524 C CA . THR A 1 195 ? -6.768 2.443 20.370 1.00 95.69 195 THR A CA 1
ATOM 1525 C C . THR A 1 195 ? -6.736 2.381 21.896 1.00 95.69 195 THR A C 1
ATOM 1527 O O . THR A 1 195 ? -6.113 3.235 22.518 1.00 95.69 195 THR A O 1
ATOM 1530 N N . ILE A 1 196 ? -7.341 1.350 22.496 1.00 96.56 196 ILE A N 1
ATOM 1531 C CA . ILE A 1 196 ? -7.304 1.134 23.951 1.00 96.56 196 ILE A CA 1
ATOM 1532 C C . ILE A 1 196 ? -5.865 0.894 24.421 1.00 96.56 196 ILE A C 1
ATOM 1534 O O . ILE A 1 196 ? -5.407 1.545 25.354 1.00 96.56 196 ILE A O 1
ATOM 1538 N N . GLN A 1 197 ? -5.146 -0.010 23.750 1.00 96.56 197 GLN A N 1
ATOM 1539 C CA . GLN A 1 197 ? -3.782 -0.406 24.099 1.00 96.56 197 GLN A CA 1
ATOM 1540 C C . GLN A 1 197 ? -2.805 0.775 24.091 1.00 96.56 197 GLN A C 1
ATOM 1542 O O . GLN A 1 197 ? -1.997 0.908 25.006 1.00 96.56 197 GLN A O 1
ATOM 1547 N N . PHE A 1 198 ? -2.841 1.607 23.047 1.00 94.81 198 PHE A N 1
ATOM 1548 C CA . PHE A 1 198 ? -1.900 2.721 22.911 1.00 94.81 198 PHE A CA 1
ATOM 1549 C C . PHE A 1 198 ? -2.364 3.987 23.639 1.00 94.81 198 PHE A C 1
ATOM 1551 O O . PHE A 1 198 ? -1.540 4.850 23.943 1.00 94.81 198 PHE A O 1
ATOM 1558 N N . GLY A 1 199 ? -3.655 4.089 23.949 1.00 94.62 199 GLY A N 1
ATOM 1559 C CA . GLY A 1 199 ? -4.226 5.182 24.722 1.00 94.62 199 GLY A CA 1
ATOM 1560 C C . GLY A 1 199 ? -4.193 6.534 24.006 1.00 94.62 199 GLY A C 1
ATOM 1561 O O . GLY A 1 199 ? -4.085 6.639 22.778 1.00 94.62 199 GLY A O 1
ATOM 1562 N N . ILE A 1 200 ? -4.310 7.586 24.811 1.00 91.31 200 ILE A N 1
ATOM 1563 C CA . ILE A 1 200 ? -4.408 8.977 24.369 1.00 91.31 200 ILE A CA 1
ATOM 1564 C C . ILE A 1 200 ? -3.050 9.660 24.541 1.00 91.31 200 ILE A C 1
ATOM 1566 O O . ILE A 1 200 ? -2.302 9.395 25.483 1.00 91.31 200 ILE A O 1
ATOM 1570 N N . ASP A 1 201 ? -2.700 10.517 23.593 1.00 89.25 201 ASP A N 1
ATOM 1571 C CA . ASP A 1 201 ? -1.602 11.458 23.728 1.00 89.25 201 ASP A CA 1
ATOM 1572 C C . ASP A 1 201 ? -2.046 12.615 24.628 1.00 89.25 201 ASP A C 1
ATOM 1574 O O . ASP A 1 201 ? -2.905 13.406 24.248 1.00 89.25 201 ASP A O 1
ATOM 1578 N N . GLU A 1 202 ? -1.472 12.708 25.828 1.00 91.12 202 GLU A N 1
ATOM 1579 C CA . GLU A 1 202 ? -1.879 13.684 26.852 1.00 91.12 202 GLU A CA 1
ATOM 1580 C C . GLU A 1 202 ? -1.733 15.138 26.389 1.00 91.12 202 GLU A C 1
ATOM 1582 O O . GLU A 1 202 ? -2.488 16.003 26.822 1.00 91.12 202 GLU A O 1
ATOM 1587 N N . LYS A 1 203 ? -0.789 15.414 25.479 1.00 88.81 203 LYS A N 1
ATOM 1588 C CA . LYS A 1 203 ? -0.536 16.770 24.976 1.00 88.81 203 LYS A CA 1
ATOM 1589 C C . LYS A 1 203 ? -1.597 17.220 23.979 1.00 88.81 203 LYS A C 1
ATOM 1591 O O . LYS A 1 203 ? -2.009 18.374 23.998 1.00 88.81 203 LYS A O 1
ATOM 1596 N N . SER A 1 204 ? -1.998 16.334 23.072 1.00 86.50 204 SER A N 1
ATOM 1597 C CA . SER A 1 204 ? -2.941 16.655 21.995 1.00 86.50 204 SER A CA 1
ATOM 1598 C C . SER A 1 204 ? -4.382 16.243 22.288 1.00 86.50 204 SER A C 1
ATOM 1600 O O . SER A 1 204 ? -5.280 16.645 21.549 1.00 86.50 204 SER A O 1
ATOM 1602 N N . GLY A 1 205 ? -4.613 15.412 23.308 1.00 87.25 205 GLY A N 1
ATOM 1603 C CA . GLY A 1 205 ? -5.915 14.814 23.609 1.00 87.25 205 GLY A CA 1
ATOM 1604 C C . GLY A 1 205 ? -6.397 13.815 22.548 1.00 87.25 205 GLY A C 1
ATOM 1605 O O . GLY A 1 205 ? -7.544 13.377 22.590 1.00 87.25 205 GLY A O 1
ATOM 1606 N N . LYS A 1 206 ? -5.548 13.454 21.576 1.00 87.06 206 LYS A N 1
ATOM 1607 C CA . LYS A 1 206 ? -5.893 12.552 20.469 1.00 87.06 206 LYS A CA 1
ATOM 1608 C C . LYS A 1 206 ? -5.445 11.126 20.760 1.00 87.06 206 LYS A C 1
ATOM 1610 O O . LYS A 1 206 ? -4.440 10.899 21.426 1.00 87.06 206 LYS A O 1
ATOM 1615 N N . ASN A 1 207 ? -6.151 10.151 20.194 1.00 89.75 207 ASN A N 1
ATOM 1616 C CA . ASN A 1 207 ? -5.715 8.755 20.230 1.00 89.75 207 ASN A CA 1
ATOM 1617 C C . ASN A 1 207 ? -4.322 8.616 19.596 1.00 89.75 207 ASN A C 1
ATOM 1619 O O . ASN A 1 207 ? -4.124 9.037 18.454 1.00 89.75 207 ASN A O 1
ATOM 1623 N N . LYS A 1 208 ? -3.379 7.965 20.293 1.00 91.38 208 LYS A N 1
ATOM 1624 C CA . LYS A 1 208 ? -2.052 7.646 19.731 1.00 91.38 208 LYS A CA 1
ATOM 1625 C C . LYS A 1 208 ? -2.148 6.678 18.553 1.00 91.38 208 LYS A C 1
ATOM 1627 O O . LYS A 1 208 ? -1.264 6.657 17.703 1.00 91.38 208 LYS A O 1
ATOM 1632 N N . MET A 1 209 ? -3.218 5.884 18.515 1.00 91.81 209 MET A N 1
ATOM 1633 C CA . MET A 1 209 ? -3.555 4.967 17.433 1.00 91.81 209 MET A CA 1
ATOM 1634 C C . MET A 1 209 ? -5.053 5.080 17.107 1.00 91.81 209 MET A C 1
ATOM 1636 O O . MET A 1 209 ? -5.879 4.759 17.971 1.00 91.81 209 MET A O 1
ATOM 1640 N N . PRO A 1 210 ? -5.443 5.517 15.896 1.00 92.31 210 PRO A N 1
ATOM 1641 C CA . PRO A 1 210 ? -6.840 5.476 15.473 1.00 92.31 210 PRO A CA 1
ATOM 1642 C C . PRO A 1 210 ? -7.316 4.025 15.295 1.00 92.31 210 PRO A C 1
ATOM 1644 O O . PRO A 1 210 ? -6.506 3.106 15.242 1.00 92.31 210 PRO A O 1
ATOM 1647 N N . ASN A 1 211 ? -8.626 3.815 15.165 1.00 94.31 211 ASN A N 1
ATOM 1648 C CA . ASN A 1 211 ? -9.202 2.535 14.741 1.00 94.31 211 ASN A CA 1
ATOM 1649 C C . ASN A 1 211 ? -10.209 2.753 13.611 1.00 94.31 211 ASN A C 1
ATOM 1651 O O . ASN A 1 211 ? -10.781 3.837 13.482 1.00 94.31 211 ASN A O 1
ATOM 1655 N N . SER A 1 212 ? -10.443 1.711 12.818 1.00 94.81 212 SER A N 1
ATOM 1656 C CA . SER A 1 212 ? -11.257 1.791 11.604 1.00 94.81 212 SER A CA 1
ATOM 1657 C C . SER A 1 212 ? -12.732 2.114 11.863 1.00 94.81 212 SER A C 1
ATOM 1659 O O . SER A 1 212 ? -13.401 2.643 10.984 1.00 94.81 212 SER A O 1
ATOM 1661 N N . CYS A 1 213 ? -13.253 1.821 13.057 1.00 94.38 213 CYS A N 1
ATOM 1662 C CA . CYS A 1 213 ? -14.660 2.048 13.392 1.00 94.38 213 CYS A CA 1
ATOM 1663 C C . CYS A 1 213 ? -14.932 3.530 13.686 1.00 94.38 213 CYS A C 1
ATOM 1665 O O . CYS A 1 213 ? -15.899 4.121 13.202 1.00 94.38 213 CYS A O 1
ATOM 1667 N N . MET A 1 214 ? -14.067 4.131 14.504 1.00 93.25 214 MET A N 1
ATOM 1668 C CA . MET A 1 214 ? -14.282 5.464 15.069 1.00 93.25 214 MET A CA 1
ATOM 1669 C C . MET A 1 214 ? -13.705 6.589 14.218 1.00 93.25 214 MET A C 1
ATOM 1671 O O . MET A 1 214 ? -14.060 7.741 14.443 1.00 93.25 214 MET A O 1
ATOM 1675 N N . LEU A 1 215 ? -12.817 6.282 13.265 1.00 89.38 215 LEU A N 1
ATOM 1676 C CA . LEU A 1 215 ? -12.118 7.309 12.493 1.00 89.38 215 LEU A CA 1
ATOM 1677 C C . LEU A 1 215 ? -13.083 8.213 11.705 1.00 89.38 215 LEU A C 1
ATOM 1679 O O . LEU A 1 215 ? -12.835 9.411 11.611 1.00 89.38 215 LEU A O 1
ATOM 1683 N N . TYR A 1 216 ? -14.194 7.653 11.204 1.00 88.88 216 TYR A N 1
ATOM 1684 C CA . TYR A 1 216 ? -15.177 8.389 10.395 1.00 88.88 216 TYR A CA 1
ATOM 1685 C C . TYR A 1 216 ? -16.644 8.130 10.752 1.00 88.88 216 TYR A C 1
ATOM 1687 O O . TYR A 1 216 ? -17.463 9.034 10.609 1.00 88.88 216 TYR A O 1
ATOM 1695 N N . CYS A 1 217 ? -16.998 6.923 11.204 1.00 92.88 217 CYS A N 1
ATOM 1696 C CA . CYS A 1 217 ? -18.403 6.517 11.325 1.00 92.88 217 CYS A CA 1
ATOM 1697 C C . CYS A 1 217 ? -18.913 6.584 12.770 1.00 92.88 217 CYS A C 1
ATOM 1699 O O . CYS A 1 217 ? -19.896 7.262 13.056 1.00 92.88 217 CYS A O 1
ATOM 1701 N N . HIS A 1 218 ? -18.223 5.926 13.703 1.00 94.25 218 HIS A N 1
ATOM 1702 C CA . HIS A 1 218 ? -18.628 5.842 15.110 1.00 94.25 218 HIS A CA 1
ATOM 1703 C C . HIS A 1 218 ? -17.920 6.892 15.979 1.00 94.25 218 HIS A C 1
ATOM 1705 O O . HIS A 1 218 ? -17.363 6.583 17.028 1.00 94.25 218 HIS A O 1
ATOM 1711 N N . THR A 1 219 ? -17.909 8.149 15.531 1.00 93.38 219 THR A N 1
ATOM 1712 C CA . THR A 1 219 ? -17.116 9.234 16.147 1.00 93.38 219 THR A CA 1
ATOM 1713 C C . THR A 1 219 ? -17.597 9.653 17.539 1.00 93.38 219 THR A C 1
ATOM 1715 O O . THR A 1 219 ? -16.841 10.267 18.286 1.00 93.38 219 THR A O 1
ATOM 1718 N N . LYS A 1 220 ? -18.845 9.323 17.894 1.00 94.81 220 LYS A N 1
ATOM 1719 C CA . LYS A 1 220 ? -19.452 9.607 19.207 1.00 94.81 220 LYS A CA 1
ATOM 1720 C C . LYS A 1 220 ? -19.272 8.475 20.221 1.00 94.81 220 LYS A C 1
ATOM 1722 O O . LYS A 1 220 ? -19.624 8.638 21.383 1.00 94.81 220 LYS A O 1
ATOM 1727 N N . GLU A 1 221 ? -18.768 7.331 19.774 1.00 95.62 221 GLU A N 1
ATOM 1728 C CA . GLU A 1 221 ? -18.598 6.146 20.606 1.00 95.62 221 GLU A CA 1
ATOM 1729 C C . GLU A 1 221 ? -17.239 6.143 21.304 1.00 95.62 221 GLU A C 1
ATOM 1731 O O . GLU A 1 221 ? -16.310 6.851 20.921 1.00 95.62 221 GLU A O 1
ATOM 1736 N N . THR A 1 22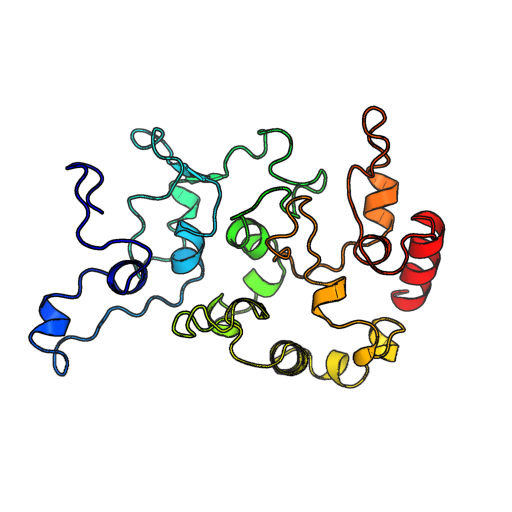2 ? -17.093 5.297 22.321 1.00 94.81 222 THR A N 1
ATOM 1737 C CA . THR A 1 222 ? -15.791 5.052 22.957 1.00 94.81 222 THR A CA 1
ATOM 1738 C C . THR A 1 222 ? -15.105 3.833 22.347 1.00 94.81 222 THR A C 1
ATOM 1740 O O . THR A 1 222 ? -15.762 2.885 21.908 1.00 94.81 222 THR A O 1
ATOM 1743 N N . ALA A 1 223 ? -13.768 3.798 22.395 1.00 95.31 223 ALA A N 1
ATOM 1744 C CA . ALA A 1 223 ? -13.002 2.641 21.923 1.00 95.31 223 ALA A CA 1
ATOM 1745 C C . ALA A 1 223 ? -13.389 1.353 22.667 1.00 95.31 223 ALA A C 1
ATOM 1747 O O . ALA A 1 223 ? -13.483 0.300 22.046 1.00 95.31 223 ALA A O 1
ATOM 1748 N N . ALA A 1 224 ? -13.697 1.448 23.965 1.00 96.19 224 ALA A N 1
ATOM 1749 C CA . ALA A 1 224 ? -14.187 0.326 24.764 1.00 96.19 224 ALA A CA 1
ATOM 1750 C C . ALA A 1 224 ? -15.543 -0.203 24.267 1.00 96.19 224 ALA A C 1
ATOM 1752 O O . ALA A 1 224 ? -15.716 -1.412 24.122 1.00 96.19 224 ALA A O 1
ATOM 1753 N N . THR A 1 225 ? -16.487 0.690 23.954 1.00 96.38 225 THR A N 1
ATOM 1754 C CA . THR A 1 225 ? -17.806 0.291 23.431 1.00 96.38 225 THR A CA 1
ATOM 1755 C C . THR A 1 225 ? -17.669 -0.363 22.059 1.00 96.38 225 THR A C 1
ATOM 1757 O O . THR A 1 225 ? -18.250 -1.421 21.812 1.00 96.38 225 THR A O 1
ATOM 1760 N N . MET A 1 226 ? -16.838 0.204 21.183 1.00 95.44 226 MET A N 1
ATOM 1761 C CA . MET A 1 226 ? -16.575 -0.371 19.862 1.00 95.44 226 MET A CA 1
ATOM 1762 C C . MET A 1 226 ? -15.839 -1.707 19.937 1.00 95.44 226 MET A C 1
ATOM 1764 O O . MET A 1 226 ? -16.180 -2.621 19.191 1.00 95.44 226 MET A O 1
ATOM 1768 N N . ASP A 1 227 ? -14.894 -1.873 20.862 1.00 96.19 227 ASP A N 1
ATOM 1769 C CA . ASP A 1 227 ? -14.193 -3.143 21.068 1.00 96.19 227 ASP A CA 1
ATOM 1770 C C . ASP A 1 227 ? -15.150 -4.266 21.494 1.00 96.19 227 ASP A C 1
ATOM 1772 O O . ASP A 1 227 ? -15.060 -5.390 20.997 1.00 96.19 227 ASP A O 1
ATOM 1776 N N . GLN A 1 228 ? -16.129 -3.962 22.353 1.00 95.19 228 GLN A N 1
ATOM 1777 C CA . GLN A 1 228 ? -17.163 -4.926 22.736 1.00 95.19 228 GLN A CA 1
ATOM 1778 C C . GLN A 1 228 ? -18.003 -5.379 21.535 1.00 95.19 228 GLN A C 1
ATOM 1780 O O . GLN A 1 228 ? -18.281 -6.572 21.407 1.00 95.19 228 GLN A O 1
ATOM 1785 N N . GLN A 1 229 ? -18.403 -4.461 20.647 1.00 93.44 229 GLN A N 1
ATOM 1786 C CA . GLN A 1 229 ? -19.161 -4.823 19.442 1.00 93.44 229 GLN A CA 1
ATOM 1787 C C . GLN A 1 229 ? -18.292 -5.588 18.439 1.00 93.44 229 GLN A C 1
ATOM 1789 O O . GLN A 1 229 ? -18.716 -6.626 17.933 1.00 93.44 229 GLN A O 1
ATOM 1794 N N . TYR A 1 230 ? -17.054 -5.138 18.220 1.00 92.81 230 TYR A N 1
ATOM 1795 C CA . TYR A 1 230 ? -16.078 -5.805 17.359 1.00 92.81 230 TYR A CA 1
ATOM 1796 C C . TYR A 1 230 ? -15.874 -7.265 17.782 1.00 92.81 230 TYR A C 1
ATOM 1798 O O . TYR A 1 230 ? -15.980 -8.184 16.969 1.00 92.81 230 TYR A O 1
ATOM 1806 N N . LYS A 1 231 ? -15.680 -7.503 19.084 1.00 92.50 231 LYS A N 1
ATOM 1807 C CA . LYS A 1 231 ? -15.531 -8.852 19.637 1.00 92.50 231 LYS A CA 1
ATOM 1808 C C . LYS A 1 231 ? -16.766 -9.719 19.418 1.00 92.50 231 LYS A C 1
ATOM 1810 O O . LYS A 1 231 ? -16.599 -10.901 19.167 1.00 92.50 231 LYS A O 1
ATOM 1815 N N . LYS A 1 232 ? -17.993 -9.187 19.472 1.00 90.81 232 LYS A N 1
ATOM 1816 C CA . LYS A 1 232 ? -19.205 -9.992 19.203 1.00 90.81 232 LYS A CA 1
ATOM 1817 C C . LYS A 1 232 ? -19.237 -10.549 17.778 1.00 90.81 232 LYS A C 1
ATOM 1819 O O . LYS A 1 232 ? -19.714 -11.662 17.600 1.00 90.81 232 LYS A O 1
ATOM 1824 N N . ILE A 1 233 ? -18.735 -9.789 16.804 1.00 85.62 233 ILE A N 1
ATOM 1825 C CA . ILE A 1 233 ? -18.723 -10.172 15.384 1.00 85.62 233 ILE A CA 1
ATOM 1826 C C . ILE A 1 233 ? -17.610 -11.189 15.109 1.00 85.62 233 ILE A C 1
ATOM 1828 O O . ILE A 1 233 ? -17.837 -12.188 14.434 1.00 85.62 233 ILE A O 1
ATOM 1832 N N . PHE A 1 234 ? -16.418 -10.961 15.666 1.00 83.00 234 PHE A N 1
ATOM 1833 C CA . PHE A 1 234 ? -15.221 -11.763 15.387 1.00 83.00 234 PHE A CA 1
ATOM 1834 C C . PHE A 1 234 ? -14.864 -12.763 16.495 1.00 83.00 234 PHE A C 1
ATOM 1836 O O . PHE A 1 234 ? -13.711 -13.191 16.585 1.00 83.00 234 PHE A O 1
ATOM 1843 N N . LYS A 1 235 ? -15.831 -13.137 17.343 1.00 71.00 235 LYS A N 1
ATOM 1844 C CA . LYS A 1 235 ? -15.679 -14.238 18.301 1.00 71.00 235 LYS A CA 1
ATOM 1845 C C . LYS A 1 235 ? -15.247 -15.493 17.534 1.00 71.00 235 LYS A C 1
ATOM 1847 O O . LYS A 1 235 ? -16.007 -16.010 16.719 1.00 71.00 235 LYS A O 1
ATOM 1852 N N . LYS A 1 236 ? -14.015 -15.936 17.785 1.00 50.00 236 LYS A N 1
ATOM 1853 C CA . LYS A 1 236 ? -13.664 -17.350 17.667 1.00 50.00 236 LYS A CA 1
ATOM 1854 C C . LYS A 1 236 ? -14.180 -18.064 18.903 1.00 50.00 236 LYS A C 1
ATOM 1856 O O . LYS A 1 236 ? -14.053 -17.461 19.994 1.00 50.00 236 LYS A O 1
#

Foldseek 3Di:
DPPVVPDDDDPDDDDCLLQNDCPVCVVPVPVDPTQHAQAQVSVLQFLAQWAFDDPRRVDRGDDDDDGPPPPPNVVGIQGPDLPPPQQAFPVSQWGQDGSHQSSNQCLAPQVVDPPRHPVLFADPPDDCVVVVRVRGPDDQLVSCCVPPVVCSVCVCLQPVDDCVLPPLCLQQFPQFYPVSRGTHNNSDQFALVVQVVQDADPVVRHRSGDGSCCPPPVVVDHSVVRNVVVCVSPPD

Radius of gyration: 20.27 Å; chains: 1; bounding box: 52×34×60 Å

pLDDT: mean 88.64, std 9.77, range [44.0, 97.0]

Sequence (236 aa):
MNYKERTFVEFNIGCEACHGPSADHAKSPKKVKAVIDKNTENCGRCHIRARMKGDLSKFNYPVNYELNKPDTLMKGLDPEPYTAAGSFFPDQKNANRHRQQYLEWIKSRHNGVPDLTCVTCHDPHKGSLSYRTGQLKGEERSLCGKCHEGIVADPKKHSGHRYEVASCSSCHLPYTITAGSVPNHTFEAIPPAKTIQFGIDEKSGKNKMPNSCMLYCHTKETAATMDQQYKKIFKK

Secondary structure (DSSP, 8-state):
-BTTTTB-SSSSS-HHHHH---HHHHH-TTTSPPP---SHHHHHTTS--EEE-GGGTT-SS-S-PPTT-TT-GGGGEEES-TTSTTSB-TTSSSBSSSS-HHHHHTTSSGGGSTT--HHHHB-TTS-GGGGGGTTBSS-HHHHHHTT-HHHHH-HHHHHSS-TTTS-HHHHHS---STT--S--SS-----HHHHHHH-B-TTT-SBSS--TTTTTT-TTS-HHHHHHHHHHHS--